Protein AF-A0A2T1CA77-F1 (afdb_monomer)

Organism: NCBI:txid1296344

Foldseek 3Di:
DDDDDPPDPPPPDPDPDDDDPVNVVVVVVVVVVVVVVVVVVVVVVVQVVLQVVLLVQLLVLQVLVCVVVQVLQQQQCPQPPQQLAQQWFQDPQFKIKGKHFPFDDKWFFAAKQAFPDLPPQWTATDPDDDLVRLVRLQVVLCPQVVDDHDPLDPSSWAWKWWAQSNHDIDIFIFRAADSVSNITGTDRPVDTHHHMHGGRTIMGRMWMWMWHQDPQFTWTDIPVPDIDGSHHQWPGKGKWWDAPVDIDRGGGALGQDPVRDGHTPLRTAWMKIKIFGHFDDDPRDGDDRVSRIDMDIHGYPHPVVD

Solvent-accessible surface area (backbone atoms only — not comparable to full-atom values): 16894 Å² total; per-residue (Å²): 137,86,85,82,81,80,78,81,78,80,80,78,75,88,69,91,68,78,84,51,75,64,60,54,54,53,50,51,52,54,49,50,53,53,51,52,53,52,50,52,51,50,53,50,52,50,49,51,52,49,30,53,50,52,50,50,52,52,48,51,45,55,48,55,53,49,53,54,55,42,53,51,41,36,44,26,38,38,87,54,87,62,65,38,44,64,30,41,31,30,50,89,26,38,30,42,37,39,34,37,52,79,57,68,64,76,40,32,28,55,49,65,46,56,45,71,40,56,80,70,29,66,42,44,36,56,84,73,88,61,62,66,50,61,50,38,51,49,52,56,37,23,49,62,67,73,50,91,60,77,82,76,51,80,62,31,46,40,56,26,36,43,32,53,74,79,53,49,67,52,77,44,46,37,49,50,70,39,78,86,75,39,24,41,25,42,58,83,77,76,66,45,38,88,53,68,29,53,52,66,20,38,37,43,40,50,47,38,43,33,39,35,71,54,94,37,23,36,30,40,28,40,67,87,71,50,75,42,80,77,39,70,51,37,67,48,54,41,39,37,40,30,41,90,90,49,75,42,56,57,44,49,16,49,29,71,45,98,88,71,51,72,46,34,50,61,58,48,60,32,42,35,40,38,42,28,45,50,73,63,61,100,84,51,49,80,65,58,74,77,72,32,49,50,75,49,78,31,53,47,40,32,77,76,84,109

Structure (mmCIF, N/CA/C/O backbone):
data_AF-A0A2T1CA77-F1
#
_entry.id   AF-A0A2T1CA77-F1
#
loop_
_atom_site.group_PDB
_atom_site.id
_atom_site.type_symbol
_atom_site.label_atom_id
_atom_site.label_alt_id
_atom_site.label_comp_id
_atom_site.label_asym_id
_atom_site.label_entity_id
_atom_site.label_seq_id
_atom_site.pdbx_PDB_ins_code
_atom_site.Cartn_x
_atom_site.Cartn_y
_atom_site.Cartn_z
_atom_site.occupancy
_atom_site.B_iso_or_equiv
_atom_site.auth_seq_id
_atom_site.auth_comp_id
_atom_site.auth_asym_id
_atom_site.auth_atom_id
_atom_site.pdbx_PDB_model_num
ATOM 1 N N . MET A 1 1 ? 20.150 13.063 56.654 1.00 48.62 1 MET A N 1
ATOM 2 C CA . MET A 1 1 ? 18.680 13.231 56.644 1.00 48.62 1 MET A CA 1
ATOM 3 C C . MET A 1 1 ? 18.086 12.104 57.481 1.00 48.62 1 MET A C 1
ATOM 5 O O . MET A 1 1 ? 18.164 10.956 57.071 1.00 48.62 1 MET A O 1
ATOM 9 N N . GLN A 1 2 ? 17.654 12.397 58.710 1.00 45.19 2 GLN A N 1
ATOM 10 C CA . GLN A 1 2 ? 17.198 11.396 59.685 1.00 45.19 2 GLN A CA 1
ATOM 11 C C . GLN A 1 2 ? 15.706 11.092 59.486 1.00 45.19 2 GLN A C 1
ATOM 13 O O . GLN A 1 2 ? 14.872 11.989 59.594 1.00 45.19 2 GLN A O 1
ATOM 18 N N . SER A 1 3 ? 15.383 9.830 59.201 1.00 52.00 3 SER A N 1
ATOM 19 C CA . SER A 1 3 ? 14.014 9.314 59.107 1.00 52.00 3 SER A CA 1
ATOM 20 C C . SER A 1 3 ? 13.446 9.088 60.513 1.00 52.00 3 SER A C 1
ATOM 22 O O . SER A 1 3 ? 13.914 8.219 61.249 1.00 52.00 3 SER A O 1
ATOM 24 N N . LYS A 1 4 ? 12.457 9.898 60.910 1.00 57.75 4 LYS A N 1
ATOM 25 C CA . LYS A 1 4 ? 11.673 9.703 62.137 1.00 57.75 4 LYS A CA 1
ATOM 26 C C . LYS A 1 4 ? 10.603 8.641 61.874 1.00 57.75 4 LYS A C 1
ATOM 28 O O . LYS A 1 4 ? 9.557 8.938 61.306 1.00 57.75 4 LYS A O 1
ATOM 33 N N . PHE A 1 5 ? 10.858 7.418 62.330 1.00 56.06 5 PHE A N 1
ATOM 34 C CA . PHE A 1 5 ? 9.836 6.385 62.484 1.00 56.06 5 PHE A CA 1
ATOM 35 C C . PHE A 1 5 ? 8.849 6.820 63.578 1.00 56.06 5 PHE A C 1
ATOM 37 O O . PHE A 1 5 ? 9.163 6.796 64.769 1.00 56.06 5 PHE A O 1
ATOM 44 N N . ILE A 1 6 ? 7.656 7.256 63.174 1.00 59.34 6 ILE A N 1
ATOM 45 C CA . ILE A 1 6 ? 6.531 7.479 64.083 1.00 59.34 6 ILE A CA 1
ATOM 46 C C . ILE A 1 6 ? 5.953 6.103 64.417 1.00 59.34 6 ILE A C 1
ATOM 48 O O . ILE A 1 6 ? 5.248 5.486 63.623 1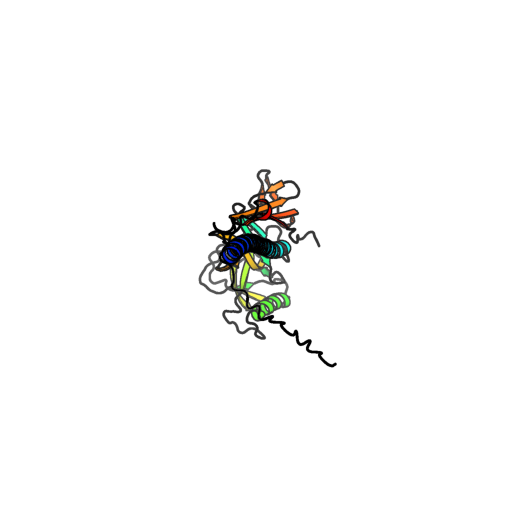.00 59.34 6 ILE A O 1
ATOM 52 N N . LEU A 1 7 ? 6.309 5.611 65.601 1.00 55.66 7 LEU A N 1
ATOM 53 C CA . LEU A 1 7 ? 5.783 4.389 66.196 1.00 55.66 7 LEU A CA 1
ATOM 54 C C . LEU A 1 7 ? 4.340 4.664 66.653 1.00 55.66 7 LEU A C 1
ATOM 56 O O . LEU A 1 7 ? 4.108 5.244 67.715 1.00 55.66 7 LEU A O 1
ATOM 60 N N . TRP A 1 8 ? 3.360 4.309 65.823 1.00 57.09 8 TRP A N 1
ATOM 61 C CA . TRP A 1 8 ? 1.946 4.400 66.186 1.00 57.09 8 TRP A CA 1
ATOM 62 C C . TRP A 1 8 ? 1.639 3.330 67.242 1.00 57.09 8 TRP A C 1
ATOM 64 O O . TRP A 1 8 ? 1.567 2.135 66.961 1.00 57.09 8 TRP A O 1
ATOM 74 N N . LYS A 1 9 ? 1.528 3.767 68.497 1.00 58.94 9 LYS A N 1
ATOM 75 C CA . LYS A 1 9 ? 1.182 2.933 69.647 1.00 58.94 9 LYS A CA 1
ATOM 76 C C . LYS A 1 9 ? -0.298 2.553 69.524 1.00 58.94 9 LYS A C 1
ATOM 78 O O . LYS A 1 9 ? -1.168 3.359 69.842 1.00 58.94 9 LYS A O 1
ATOM 83 N N . LEU A 1 10 ? -0.581 1.346 69.033 1.00 58.50 10 LEU A N 1
ATOM 84 C CA . LEU A 1 10 ? -1.924 0.763 69.044 1.00 58.50 10 LEU A CA 1
ATOM 85 C C . LEU A 1 10 ? -2.382 0.620 70.504 1.00 58.50 10 LEU A C 1
ATOM 87 O O . LEU A 1 10 ? -1.951 -0.277 71.225 1.00 58.50 10 LEU A O 1
ATOM 91 N N . PHE A 1 11 ? -3.225 1.548 70.954 1.00 55.66 11 PHE A N 1
ATOM 92 C CA . PHE A 1 11 ? -3.942 1.447 72.220 1.00 55.66 11 PHE A CA 1
ATOM 93 C C . PHE A 1 11 ? -4.994 0.341 72.094 1.00 55.66 11 PHE A C 1
ATOM 95 O O . PHE A 1 11 ? -6.110 0.576 71.641 1.00 55.66 11 PHE A O 1
ATOM 102 N N . ILE A 1 12 ? -4.637 -0.878 72.492 1.00 57.66 12 ILE A N 1
ATOM 103 C CA . ILE A 1 12 ? -5.609 -1.949 72.717 1.00 57.66 12 ILE A CA 1
ATOM 104 C C . ILE A 1 12 ? -6.106 -1.780 74.155 1.00 57.66 12 ILE A C 1
ATOM 106 O O . ILE A 1 12 ? -5.450 -2.190 75.111 1.00 57.66 12 ILE A O 1
ATOM 110 N N . GLN A 1 13 ? -7.241 -1.101 74.324 1.00 57.88 13 GLN A N 1
ATOM 111 C CA . GLN A 1 13 ? -7.968 -1.120 75.591 1.00 57.88 13 GLN A CA 1
ATOM 112 C C . GLN A 1 13 ? -8.608 -2.504 75.759 1.00 57.88 13 GLN A C 1
ATOM 114 O O . GLN A 1 13 ? -9.531 -2.858 75.029 1.00 57.88 13 GLN A O 1
ATOM 119 N N . ASN A 1 14 ? -8.137 -3.283 76.735 1.00 51.84 14 ASN A N 1
ATOM 120 C CA . ASN A 1 14 ? -8.806 -4.510 77.167 1.00 51.84 14 ASN A CA 1
ATOM 121 C C . ASN A 1 14 ? -10.111 -4.144 77.891 1.00 51.84 14 ASN A C 1
ATOM 123 O O . ASN A 1 14 ? -10.124 -3.911 79.098 1.00 51.84 14 ASN A O 1
ATOM 127 N N . SER A 1 15 ? -11.206 -4.058 77.135 1.00 55.94 15 SER A N 1
ATOM 128 C CA . SER A 1 15 ? -12.564 -3.931 77.665 1.00 55.94 15 SER A CA 1
ATOM 129 C C . SER A 1 15 ? -13.081 -5.317 78.051 1.00 55.94 15 SER A C 1
ATOM 131 O O . SER A 1 15 ? -13.285 -6.173 77.197 1.00 55.94 15 SER A O 1
ATOM 133 N N . SER A 1 16 ? -13.304 -5.547 79.342 1.00 61.41 16 SER A N 1
ATOM 134 C CA . SER A 1 16 ? -13.868 -6.783 79.904 1.00 61.41 16 SER A CA 1
ATOM 135 C C . SER A 1 16 ? -15.400 -6.870 79.793 1.00 61.41 16 SER A C 1
ATOM 137 O O . SER A 1 16 ? -16.034 -7.652 80.499 1.00 61.41 16 SER A O 1
ATOM 139 N N . LYS A 1 17 ? -16.022 -6.078 78.911 1.00 69.38 17 LYS A N 1
ATOM 140 C CA . LYS A 1 17 ? -17.454 -6.178 78.607 1.00 69.38 17 LYS A CA 1
ATOM 141 C C . LYS A 1 17 ? -17.649 -7.156 77.450 1.00 69.38 17 LYS A C 1
ATOM 143 O O . LYS A 1 17 ? -17.188 -6.898 76.343 1.00 69.38 17 LYS A O 1
ATOM 148 N N . GLY A 1 18 ? -18.302 -8.287 77.719 1.00 73.75 18 GLY A N 1
ATOM 149 C CA . GLY A 1 18 ? -18.692 -9.241 76.681 1.00 73.75 18 GLY A CA 1
ATOM 150 C C . GLY A 1 18 ? -19.601 -8.575 75.646 1.00 73.75 18 GLY A C 1
ATOM 151 O O . GLY A 1 18 ? -20.504 -7.826 76.017 1.00 73.75 18 GLY A O 1
ATOM 152 N N . LEU A 1 19 ? -19.339 -8.839 74.363 1.00 80.25 19 LEU A N 1
ATOM 153 C CA . LEU A 1 19 ? -20.175 -8.390 73.250 1.00 80.25 19 LEU A CA 1
ATOM 154 C C . LEU A 1 19 ? -21.607 -8.874 73.453 1.00 80.25 19 LEU A C 1
ATOM 156 O O . LEU A 1 19 ? -21.857 -10.066 73.648 1.00 80.25 19 LEU A O 1
ATOM 160 N N . THR A 1 20 ? -22.551 -7.945 73.387 1.00 91.75 20 THR A N 1
ATOM 161 C CA . THR A 1 20 ? -23.965 -8.302 73.426 1.00 91.75 20 THR A CA 1
ATOM 162 C C . THR A 1 20 ? -24.385 -8.887 72.073 1.00 91.75 20 THR A C 1
ATOM 164 O O . THR A 1 20 ? -23.888 -8.479 71.022 1.00 91.75 20 THR A O 1
ATOM 167 N N . LEU A 1 21 ? -25.326 -9.839 72.067 1.00 91.38 21 LEU A N 1
ATOM 168 C CA . LEU A 1 21 ? -25.853 -10.439 70.829 1.00 91.38 21 LEU A CA 1
ATOM 169 C C . LEU A 1 21 ? -26.338 -9.367 69.834 1.00 91.38 21 LEU A C 1
ATOM 171 O O . LEU A 1 21 ? -26.174 -9.508 68.623 1.00 91.38 21 LEU A O 1
ATOM 175 N N . ILE A 1 22 ? -26.905 -8.277 70.354 1.00 94.19 22 ILE A N 1
ATOM 176 C CA . ILE A 1 22 ? -27.431 -7.186 69.539 1.00 94.19 22 ILE A CA 1
ATOM 177 C C . ILE A 1 22 ? -26.327 -6.369 68.855 1.00 94.19 22 ILE A C 1
ATOM 179 O O . ILE A 1 22 ? -26.480 -6.028 67.684 1.00 94.19 22 ILE A O 1
ATOM 183 N N . GLU A 1 23 ? -25.185 -6.130 69.511 1.00 91.00 23 GLU A N 1
ATOM 184 C CA . GLU A 1 23 ? -24.026 -5.476 68.880 1.00 91.00 23 GLU A CA 1
ATOM 185 C C . GLU A 1 23 ? -23.476 -6.297 67.711 1.00 91.00 23 GLU A C 1
ATOM 187 O O . GLU A 1 23 ? -23.076 -5.726 66.694 1.00 91.00 23 GLU A O 1
ATOM 192 N N . LEU A 1 24 ? -23.498 -7.629 67.818 1.00 94.31 24 LEU A N 1
ATOM 193 C CA . LEU A 1 24 ? -23.037 -8.514 66.749 1.00 94.31 24 LEU A CA 1
ATOM 194 C C . LEU A 1 24 ? -23.961 -8.449 65.525 1.00 94.31 24 LEU A C 1
ATOM 196 O O . LEU A 1 24 ? -23.479 -8.334 64.398 1.00 94.31 24 LEU A O 1
ATOM 200 N N . ILE A 1 25 ? -25.280 -8.446 65.738 1.00 96.50 25 ILE A N 1
ATOM 201 C CA . ILE A 1 25 ? -26.266 -8.319 64.654 1.00 96.50 25 ILE A CA 1
ATOM 202 C C . ILE A 1 25 ? -26.138 -6.956 63.962 1.00 96.50 25 ILE A C 1
ATOM 204 O O . ILE A 1 25 ? -26.080 -6.895 62.734 1.00 96.50 25 ILE A O 1
ATOM 208 N N . VAL A 1 26 ? -26.040 -5.866 64.728 1.00 96.56 26 VAL A N 1
ATOM 209 C CA . VAL A 1 26 ? -25.898 -4.511 64.168 1.00 96.56 26 VAL A CA 1
ATOM 210 C C . VAL A 1 26 ? -24.595 -4.381 63.375 1.00 96.56 26 VAL A C 1
ATOM 212 O O . VAL A 1 26 ? -24.607 -3.865 62.257 1.00 96.56 26 VAL A O 1
ATOM 215 N N . SER A 1 27 ? -23.486 -4.909 63.899 1.00 96.12 27 SER A N 1
ATOM 216 C CA . SER A 1 27 ? -22.189 -4.889 63.209 1.00 96.12 27 SER A CA 1
ATOM 217 C C . SER A 1 27 ? -22.225 -5.669 61.894 1.00 96.12 27 SER A C 1
ATOM 219 O O . SER A 1 27 ? -21.671 -5.214 60.895 1.00 96.12 27 SER A O 1
ATOM 221 N N . LEU A 1 28 ? -22.912 -6.814 61.865 1.00 96.69 28 LEU A N 1
ATOM 222 C CA . LEU A 1 28 ? -23.052 -7.631 60.661 1.00 96.69 28 LEU A CA 1
ATOM 223 C C . LEU A 1 28 ? -23.907 -6.936 59.593 1.00 96.69 28 LEU A C 1
ATOM 225 O O . LEU A 1 28 ? -23.555 -6.970 58.416 1.00 96.69 28 LEU A O 1
ATOM 229 N N . ILE A 1 29 ? -24.979 -6.246 59.995 1.00 97.81 29 ILE A N 1
ATOM 230 C CA . ILE A 1 29 ? -25.815 -5.455 59.080 1.00 97.81 29 ILE A CA 1
ATOM 231 C C . ILE A 1 29 ? -25.004 -4.306 58.469 1.00 97.81 29 ILE A C 1
ATOM 233 O O . ILE A 1 29 ? -24.985 -4.149 57.248 1.00 97.81 29 ILE A O 1
ATOM 237 N N . ILE A 1 30 ? -24.295 -3.527 59.294 1.00 97.62 30 ILE A N 1
ATOM 238 C CA . ILE A 1 30 ? -23.469 -2.407 58.814 1.00 97.62 30 ILE A CA 1
ATOM 239 C C . ILE A 1 30 ? -22.343 -2.922 57.911 1.00 97.62 30 ILE A C 1
ATOM 241 O O . ILE A 1 30 ? -22.122 -2.376 56.830 1.00 97.62 30 ILE A O 1
ATOM 245 N N . GLY A 1 31 ? -21.669 -4.002 58.316 1.00 97.75 31 GLY A N 1
ATOM 246 C CA . GLY A 1 31 ? -20.639 -4.655 57.514 1.00 97.75 31 GLY A CA 1
ATOM 247 C C . GLY A 1 31 ? -21.171 -5.121 56.158 1.00 97.75 31 GLY A C 1
ATOM 248 O O . GLY A 1 31 ? -20.530 -4.885 55.137 1.00 97.75 31 GLY A O 1
ATOM 249 N N . GLY A 1 32 ? -22.376 -5.699 56.128 1.00 98.19 32 GLY A N 1
ATOM 250 C CA . GLY A 1 32 ? -23.051 -6.099 54.895 1.00 98.19 32 GLY A CA 1
ATOM 251 C C . GLY A 1 32 ? -23.349 -4.922 53.963 1.00 98.19 32 GLY A C 1
ATOM 252 O O . GLY A 1 32 ? -23.076 -5.004 52.766 1.00 98.19 32 GLY A O 1
ATOM 253 N N . ILE A 1 33 ? -23.838 -3.801 54.502 1.00 98.12 33 ILE A N 1
ATOM 254 C CA . ILE A 1 33 ? -24.107 -2.582 53.719 1.00 98.12 33 ILE A CA 1
ATOM 255 C C . ILE A 1 33 ? -22.809 -2.025 53.127 1.00 98.12 33 ILE A C 1
ATOM 257 O O . ILE A 1 33 ? -22.746 -1.745 51.929 1.00 98.12 33 ILE A O 1
ATOM 261 N N . LEU A 1 34 ? -21.760 -1.898 53.943 1.00 98.12 34 LEU A N 1
ATOM 262 C CA . LEU A 1 34 ? -20.462 -1.398 53.489 1.00 98.12 34 LEU A CA 1
ATOM 263 C C . LEU A 1 34 ? -19.870 -2.293 52.397 1.00 98.12 34 LEU A C 1
ATOM 265 O O . LEU A 1 34 ? -19.394 -1.784 51.384 1.00 98.12 34 LEU A O 1
ATOM 269 N N . LEU A 1 35 ? -19.951 -3.614 52.564 1.00 98.00 35 LEU A N 1
ATOM 270 C CA . LEU A 1 35 ? -19.463 -4.576 51.580 1.00 98.00 35 LEU A CA 1
ATOM 271 C C . LEU A 1 35 ? -20.266 -4.526 50.270 1.00 98.00 35 LEU A C 1
ATOM 273 O O . LEU A 1 35 ? -19.692 -4.621 49.187 1.00 98.00 35 LEU A O 1
ATOM 277 N N . SER A 1 36 ? -21.581 -4.312 50.343 1.00 97.81 36 SER A N 1
ATOM 278 C CA . SER A 1 36 ? -22.413 -4.123 49.151 1.00 97.81 36 SER A CA 1
ATOM 279 C C . SER A 1 36 ? -22.038 -2.852 48.383 1.00 97.81 36 SER A C 1
ATOM 281 O O . SER A 1 36 ? -22.004 -2.862 47.150 1.00 97.81 36 SER A O 1
ATOM 283 N N . LEU A 1 37 ? -21.759 -1.752 49.088 1.00 97.88 37 LEU A N 1
ATOM 284 C CA . LEU A 1 37 ? -21.365 -0.486 48.467 1.00 97.88 37 LEU A CA 1
ATOM 285 C C . LEU A 1 37 ? -19.985 -0.585 47.809 1.00 97.88 37 LEU A C 1
ATOM 287 O O . LEU A 1 37 ? -19.819 -0.151 46.668 1.00 97.88 37 LEU A O 1
ATOM 291 N N . THR A 1 38 ? -19.010 -1.193 48.490 1.00 97.56 38 THR A N 1
ATOM 292 C CA . THR A 1 38 ? -17.663 -1.379 47.933 1.00 97.56 38 THR A CA 1
ATOM 293 C C . THR A 1 38 ? -17.676 -2.311 46.727 1.00 97.56 38 THR A C 1
ATOM 295 O O . THR A 1 38 ? -17.019 -2.014 45.730 1.00 97.56 38 THR A O 1
ATOM 298 N N . LEU A 1 39 ? -18.471 -3.387 46.762 1.00 97.62 39 LEU A N 1
ATOM 299 C CA . LEU A 1 39 ? -18.629 -4.294 45.626 1.00 97.62 39 LEU A CA 1
ATOM 300 C C . LEU A 1 39 ? -19.264 -3.590 44.420 1.00 97.62 39 LEU A C 1
ATOM 302 O O . LEU A 1 39 ? -18.761 -3.722 43.305 1.00 97.62 39 LEU A O 1
ATOM 306 N N . SER A 1 40 ? -20.325 -2.807 44.635 1.00 96.25 40 SER A N 1
ATOM 307 C CA . SER A 1 40 ? -20.972 -2.026 43.571 1.00 96.25 40 SER A CA 1
ATOM 308 C C . SER A 1 40 ? -19.997 -1.040 42.917 1.00 96.25 40 SER A C 1
ATOM 310 O O . SER A 1 40 ? -19.884 -0.981 41.690 1.00 96.25 40 SER A O 1
ATOM 312 N N . LEU A 1 41 ? -19.212 -0.329 43.733 1.00 96.44 41 LEU A N 1
ATOM 313 C CA . LEU A 1 41 ? -18.187 0.598 43.257 1.00 96.44 41 LEU A CA 1
ATOM 314 C C . LEU A 1 41 ? -17.081 -0.121 42.472 1.00 96.44 41 LEU A C 1
ATOM 316 O O . LEU A 1 41 ? -16.684 0.349 41.407 1.00 96.44 41 LEU A O 1
ATOM 320 N N . LEU A 1 42 ? -16.618 -1.282 42.942 1.00 96.88 42 LEU A N 1
ATOM 321 C CA . LEU A 1 42 ? -15.604 -2.076 42.247 1.00 96.88 42 LEU A CA 1
ATOM 322 C C . LEU A 1 42 ? -16.103 -2.578 40.885 1.00 96.88 42 LEU A C 1
ATOM 324 O O . LEU A 1 42 ? -15.376 -2.492 39.895 1.00 96.88 42 LEU A O 1
ATOM 328 N N . VAL A 1 43 ? -17.344 -3.070 40.816 1.00 94.75 43 VAL A N 1
ATOM 329 C CA . VAL A 1 43 ? -17.970 -3.510 39.558 1.00 94.75 43 VAL A CA 1
ATOM 330 C C . VAL A 1 43 ? -18.117 -2.335 38.589 1.00 94.75 43 VAL A C 1
ATOM 332 O O . VAL A 1 43 ? -17.801 -2.482 37.407 1.00 94.75 43 VAL A O 1
ATOM 335 N N . SER A 1 44 ? -18.529 -1.164 39.084 1.00 92.44 44 SER A N 1
ATOM 336 C CA . SER A 1 44 ? -18.633 0.061 38.283 1.00 92.44 44 SER A CA 1
ATOM 337 C C . SER A 1 44 ? -17.275 0.491 37.717 1.00 92.44 44 SER A C 1
ATOM 339 O O . SER A 1 44 ? -17.135 0.674 36.508 1.00 92.44 44 SER A O 1
ATOM 341 N N . ASN A 1 45 ? -16.241 0.544 38.562 1.00 93.44 45 ASN A N 1
ATOM 342 C CA . ASN A 1 45 ? -14.884 0.902 38.145 1.00 93.44 45 ASN A CA 1
ATOM 343 C C . ASN A 1 45 ? -14.315 -0.093 37.131 1.00 93.44 45 ASN A C 1
ATOM 345 O O . ASN A 1 45 ? -13.721 0.313 36.135 1.00 93.44 45 ASN A O 1
ATOM 349 N N . ARG A 1 46 ? -14.533 -1.398 37.340 1.00 91.75 46 ARG A N 1
ATOM 350 C CA . ARG A 1 46 ? -14.114 -2.428 36.384 1.00 91.75 46 ARG A CA 1
ATOM 351 C C . ARG A 1 46 ? -14.808 -2.251 35.036 1.00 91.75 46 ARG A C 1
ATOM 353 O O . ARG A 1 46 ? -14.156 -2.391 34.006 1.00 91.75 46 ARG A O 1
ATOM 360 N N . LYS A 1 47 ? -16.110 -1.953 35.031 1.00 89.12 47 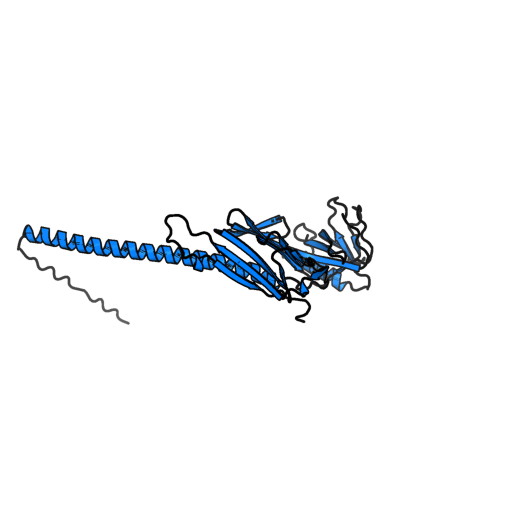LYS A N 1
ATOM 361 C CA . LYS A 1 47 ? -16.874 -1.731 33.799 1.00 89.12 47 LYS A CA 1
ATOM 362 C C . LYS A 1 47 ? -16.334 -0.531 33.018 1.00 89.12 47 LYS A C 1
ATOM 364 O O . LYS A 1 47 ? -16.088 -0.674 31.825 1.00 89.12 47 LYS A O 1
ATOM 369 N N . LEU A 1 48 ? -16.113 0.599 33.693 1.00 89.94 48 LEU A N 1
ATOM 370 C CA . LEU A 1 48 ? -15.531 1.801 33.083 1.00 89.94 48 LEU A CA 1
ATOM 371 C C . LEU A 1 48 ? -14.134 1.524 32.518 1.00 89.94 48 LEU A C 1
ATOM 373 O O . LEU A 1 48 ? -13.860 1.845 31.370 1.00 89.94 48 LEU A O 1
ATOM 377 N N . TYR A 1 49 ? -13.284 0.837 33.283 1.00 91.69 49 TYR A N 1
ATOM 378 C CA . TYR A 1 49 ? -11.938 0.485 32.839 1.00 91.69 49 TYR A CA 1
ATOM 379 C C . TYR A 1 49 ? -11.936 -0.389 31.576 1.00 91.69 49 TYR A C 1
ATOM 381 O O . TYR A 1 49 ? -11.195 -0.120 30.633 1.00 91.69 49 TYR A O 1
ATOM 389 N N . VAL A 1 50 ? -12.786 -1.421 31.524 1.00 88.94 50 VAL A N 1
ATOM 390 C CA . VAL A 1 50 ? -12.905 -2.289 30.339 1.00 88.94 50 VAL A CA 1
ATOM 391 C C . VAL A 1 50 ? -13.431 -1.512 29.128 1.00 88.94 50 VAL A C 1
ATOM 393 O O . VAL A 1 50 ? -12.993 -1.762 28.006 1.00 88.94 50 VAL A O 1
ATOM 396 N N . GLU A 1 51 ? -14.341 -0.561 29.337 1.00 88.81 51 GLU A N 1
ATOM 397 C CA . GLU A 1 51 ? -14.840 0.315 28.276 1.00 88.81 51 GLU A CA 1
ATOM 398 C C . GLU A 1 51 ? -13.759 1.231 27.710 1.00 88.81 51 GLU A C 1
ATOM 400 O O . GLU A 1 51 ? -13.620 1.344 26.491 1.00 88.81 51 GLU A O 1
ATOM 405 N N . ASP A 1 52 ? -12.961 1.840 28.580 1.00 90.50 52 ASP A N 1
ATOM 406 C CA . ASP A 1 52 ? -11.877 2.726 28.170 1.00 90.50 52 ASP A CA 1
ATOM 407 C C . ASP A 1 52 ? -10.765 1.969 27.443 1.00 90.50 52 ASP A C 1
ATOM 409 O O . ASP A 1 52 ? -10.238 2.469 26.444 1.00 90.50 52 ASP A O 1
ATOM 413 N N . LEU A 1 53 ? -10.450 0.742 27.871 1.00 91.25 53 LEU A N 1
ATOM 414 C CA . LEU A 1 53 ? -9.520 -0.127 27.150 1.00 91.25 53 LEU A CA 1
ATOM 415 C C . LEU A 1 53 ? -10.024 -0.439 25.739 1.00 91.25 53 LEU A C 1
ATOM 417 O O . LEU A 1 53 ? -9.304 -0.203 24.771 1.00 91.25 53 LEU A O 1
ATOM 421 N N . ALA A 1 54 ? -11.274 -0.891 25.615 1.00 89.62 54 ALA A N 1
ATOM 422 C CA . ALA A 1 54 ? -11.889 -1.209 24.329 1.00 89.62 54 ALA A CA 1
ATOM 423 C C . ALA A 1 54 ? -11.909 0.001 23.378 1.00 89.62 54 ALA A C 1
ATOM 425 O O . ALA A 1 54 ? -11.569 -0.107 22.199 1.00 89.62 54 ALA A O 1
ATOM 426 N N . ARG A 1 55 ? -12.261 1.184 23.892 1.00 91.00 55 ARG A N 1
ATOM 427 C CA . ARG A 1 55 ? -12.236 2.437 23.123 1.00 91.00 55 ARG A CA 1
ATOM 428 C C . ARG A 1 55 ? -10.821 2.822 22.704 1.00 91.00 55 ARG A C 1
ATOM 430 O O . ARG A 1 55 ? -10.632 3.309 21.591 1.00 91.00 55 ARG A O 1
ATOM 437 N N . THR A 1 56 ? -9.842 2.652 23.586 1.00 92.81 56 THR A N 1
ATOM 438 C CA . THR A 1 56 ? -8.445 2.999 23.305 1.00 92.81 56 THR A CA 1
ATOM 439 C C . THR A 1 56 ? -7.874 2.097 22.221 1.00 92.81 56 THR A C 1
ATOM 441 O O . THR A 1 56 ? -7.302 2.608 21.261 1.00 92.81 56 THR A O 1
ATOM 444 N N . GLU A 1 57 ? -8.099 0.787 22.323 1.00 91.62 57 GLU A N 1
ATOM 445 C CA . GLU A 1 57 ? -7.661 -0.195 21.331 1.00 91.62 57 GLU A CA 1
ATOM 446 C C . GLU A 1 57 ? -8.257 0.102 19.950 1.00 91.62 57 GLU A C 1
ATOM 448 O O . GLU A 1 57 ? -7.516 0.246 18.978 1.00 91.62 57 GLU A O 1
ATOM 453 N N . VAL A 1 58 ? -9.581 0.291 19.863 1.00 93.25 58 VAL A N 1
ATOM 454 C CA . VAL A 1 58 ? -10.250 0.630 18.596 1.00 93.25 58 VAL A CA 1
ATOM 455 C C . VAL A 1 58 ? -9.674 1.914 17.997 1.00 93.25 58 VAL A C 1
ATOM 457 O O . VAL A 1 58 ? -9.334 1.942 16.818 1.00 93.25 58 VAL A O 1
ATOM 460 N N . ASN A 1 59 ? -9.501 2.971 18.795 1.00 94.38 59 ASN A N 1
ATOM 461 C CA . ASN A 1 59 ? -8.957 4.234 18.293 1.00 94.38 59 ASN A CA 1
ATOM 462 C C . ASN A 1 59 ? -7.498 4.118 17.832 1.00 94.38 59 ASN A C 1
ATOM 464 O O . ASN A 1 59 ? -7.135 4.732 16.830 1.00 94.38 59 ASN A O 1
ATOM 468 N N . GLN A 1 60 ? -6.657 3.364 18.544 1.00 94.38 60 GLN A N 1
ATOM 469 C CA . GLN A 1 60 ? -5.262 3.141 18.151 1.00 94.38 60 GLN A CA 1
ATOM 470 C C . GLN A 1 60 ? -5.180 2.354 16.843 1.00 94.38 60 GLN A C 1
ATOM 472 O O . GLN A 1 60 ? -4.470 2.767 15.931 1.00 94.38 60 GLN A O 1
ATOM 477 N N . ASN A 1 61 ? -5.974 1.293 16.717 1.00 94.06 61 ASN A N 1
ATOM 478 C CA . ASN A 1 61 ? -6.070 0.468 15.517 1.00 94.06 61 ASN A CA 1
ATOM 479 C C . ASN A 1 61 ? -6.541 1.276 14.297 1.00 94.06 61 ASN A C 1
ATOM 481 O O . ASN A 1 61 ? -5.918 1.259 13.232 1.00 94.06 61 ASN A O 1
ATOM 485 N N . LEU A 1 62 ? -7.620 2.042 14.457 1.00 96.12 62 LEU A N 1
ATOM 486 C CA . LEU A 1 62 ? -8.162 2.892 13.400 1.00 96.12 62 LEU A CA 1
ATOM 487 C C . LEU A 1 62 ? -7.156 3.964 12.945 1.00 96.12 62 LEU A C 1
ATOM 489 O O . LEU A 1 62 ? -6.978 4.168 11.744 1.00 96.12 62 LEU A O 1
ATOM 493 N N . ARG A 1 63 ? -6.455 4.610 13.887 1.00 96.81 63 ARG A N 1
ATOM 494 C CA . ARG A 1 63 ? -5.423 5.612 13.571 1.00 96.81 63 ARG A CA 1
ATOM 495 C C . ARG A 1 63 ? -4.202 4.999 12.902 1.00 96.81 63 ARG A C 1
ATOM 497 O O . ARG A 1 63 ? -3.814 5.484 11.850 1.00 96.81 63 ARG A O 1
ATOM 504 N N . ALA A 1 64 ? -3.662 3.908 13.443 1.00 96.00 64 ALA A N 1
ATOM 505 C CA . ALA A 1 64 ? -2.511 3.224 12.859 1.00 96.00 64 ALA A CA 1
ATOM 506 C C . ALA A 1 64 ? -2.780 2.807 11.405 1.00 96.00 64 ALA A C 1
ATOM 508 O O . ALA A 1 64 ? -1.933 2.997 10.537 1.00 96.00 64 ALA A O 1
ATOM 509 N N . THR A 1 65 ? -3.990 2.311 11.120 1.00 96.44 65 THR A N 1
ATOM 510 C CA . THR A 1 65 ? -4.386 1.948 9.752 1.00 96.44 65 THR A CA 1
ATOM 511 C C . THR A 1 65 ? -4.414 3.166 8.825 1.00 96.44 65 THR A C 1
ATOM 513 O O . THR A 1 65 ? -3.874 3.106 7.720 1.00 96.44 65 THR A O 1
ATOM 516 N N . LEU A 1 66 ? -5.011 4.281 9.264 1.00 97.62 66 LEU A N 1
ATOM 517 C CA . LEU A 1 66 ? -5.032 5.518 8.480 1.00 97.62 66 LEU A CA 1
ATOM 518 C C . LEU A 1 66 ? -3.644 6.135 8.295 1.00 97.62 66 LEU A C 1
ATOM 520 O O . LEU A 1 66 ? -3.387 6.692 7.233 1.00 97.62 66 LEU A O 1
ATOM 524 N N . ASP A 1 67 ? -2.765 6.051 9.291 1.00 97.69 67 ASP A N 1
ATOM 525 C CA . ASP A 1 67 ? -1.412 6.604 9.213 1.00 97.69 67 ASP A CA 1
ATOM 526 C C . ASP A 1 67 ? -0.556 5.832 8.200 1.00 97.69 67 ASP A C 1
ATOM 528 O O . ASP A 1 67 ? 0.156 6.448 7.403 1.00 97.69 67 ASP A O 1
ATOM 532 N N . ILE A 1 68 ? -0.679 4.499 8.170 1.00 97.06 68 ILE A N 1
ATOM 533 C CA . ILE A 1 68 ? -0.008 3.636 7.187 1.00 97.06 68 ILE A CA 1
ATOM 534 C C . ILE A 1 68 ? -0.515 3.951 5.771 1.00 97.06 68 ILE A C 1
ATOM 536 O O . ILE A 1 68 ? 0.262 4.392 4.926 1.00 97.06 68 ILE A O 1
ATOM 540 N N . ILE A 1 69 ? -1.829 3.842 5.535 1.00 97.88 69 ILE A N 1
ATOM 541 C CA . ILE A 1 69 ? -2.431 4.112 4.213 1.00 97.88 69 ILE A CA 1
ATOM 542 C C . ILE A 1 69 ? -2.165 5.556 3.774 1.00 97.88 69 ILE A C 1
ATOM 544 O O . ILE A 1 69 ? -1.866 5.831 2.614 1.00 97.88 69 ILE A O 1
ATOM 548 N N . GLY A 1 70 ? -2.273 6.498 4.707 1.00 97.44 70 GLY A N 1
ATOM 549 C CA . GLY A 1 70 ? -2.076 7.916 4.454 1.00 97.44 70 GLY A CA 1
ATOM 550 C C . GLY A 1 70 ? -0.646 8.267 4.065 1.00 97.44 70 GLY A C 1
ATOM 551 O O . GLY A 1 70 ? -0.447 9.179 3.263 1.00 97.44 70 GLY A O 1
ATOM 552 N N . THR A 1 71 ? 0.344 7.562 4.613 1.00 96.81 71 THR A N 1
ATOM 553 C CA . THR A 1 71 ? 1.758 7.747 4.263 1.00 96.81 71 THR A CA 1
ATOM 554 C C . THR A 1 71 ? 2.032 7.301 2.829 1.00 96.81 71 THR A C 1
ATOM 556 O O . THR A 1 71 ? 2.677 8.038 2.081 1.00 96.81 71 THR A O 1
ATOM 559 N N . ASP A 1 72 ? 1.466 6.169 2.414 1.00 97.12 72 ASP A N 1
ATOM 560 C CA . ASP A 1 72 ? 1.594 5.679 1.039 1.00 97.12 72 ASP A CA 1
ATOM 561 C C . ASP A 1 72 ? 0.829 6.550 0.051 1.00 97.12 72 ASP A C 1
ATOM 563 O O . ASP A 1 72 ? 1.359 6.913 -0.993 1.00 97.12 72 ASP A O 1
ATOM 567 N N . LEU A 1 73 ? -0.396 6.964 0.393 1.00 96.12 73 LEU A N 1
ATOM 568 C CA . LEU A 1 73 ? -1.186 7.856 -0.455 1.00 96.12 73 LEU A CA 1
ATOM 569 C C . LEU A 1 73 ? -0.491 9.197 -0.683 1.00 96.12 73 LEU A C 1
ATOM 571 O O . LEU A 1 73 ? -0.577 9.733 -1.780 1.00 96.12 73 LEU A O 1
ATOM 575 N N . LYS A 1 74 ? 0.209 9.739 0.321 1.00 94.88 74 LYS A N 1
ATOM 576 C CA . LYS A 1 74 ? 0.994 10.976 0.169 1.00 94.88 74 LYS A CA 1
ATOM 577 C C . LYS A 1 74 ? 2.211 10.790 -0.735 1.00 94.88 74 LYS A C 1
ATOM 579 O O . LYS A 1 74 ? 2.590 11.737 -1.415 1.00 94.88 74 LYS A O 1
ATOM 584 N N . GLN A 1 75 ? 2.811 9.602 -0.742 1.00 93.88 75 GLN A N 1
ATOM 585 C CA . GLN A 1 75 ? 3.939 9.257 -1.614 1.00 93.88 75 GLN A CA 1
ATOM 586 C C . GLN A 1 75 ? 3.493 8.739 -2.989 1.00 93.88 75 GLN A C 1
ATOM 588 O O . GLN A 1 75 ? 4.308 8.629 -3.902 1.00 93.88 75 GLN A O 1
ATOM 593 N N . ALA A 1 76 ? 2.204 8.453 -3.172 1.00 92.94 76 ALA A N 1
ATOM 594 C CA . ALA A 1 76 ? 1.665 7.967 -4.430 1.00 92.94 76 ALA A CA 1
ATOM 595 C C . ALA A 1 76 ? 1.977 8.947 -5.568 1.00 92.94 76 ALA A C 1
ATOM 597 O O . ALA A 1 76 ? 1.639 10.132 -5.503 1.00 92.94 76 ALA A O 1
ATOM 598 N N . GLY A 1 77 ? 2.623 8.433 -6.616 1.00 89.38 77 GLY A N 1
ATOM 599 C CA . GLY A 1 77 ? 3.001 9.213 -7.794 1.00 89.38 77 GLY A CA 1
ATOM 600 C C . GLY A 1 77 ? 4.331 9.948 -7.657 1.00 89.38 77 GLY A C 1
ATOM 601 O O . GLY A 1 77 ? 4.820 10.534 -8.627 1.00 89.38 77 GLY A O 1
ATOM 602 N N . GLU A 1 78 ? 4.969 9.883 -6.486 1.00 90.19 78 GLU A N 1
ATOM 603 C CA . GLU A 1 78 ? 6.327 10.371 -6.330 1.00 90.19 78 GLU A CA 1
ATOM 604 C C . GLU A 1 78 ? 7.252 9.641 -7.309 1.00 90.19 78 GLU A C 1
ATOM 606 O O . GLU A 1 78 ? 7.244 8.416 -7.417 1.00 90.19 78 GLU A O 1
ATOM 611 N N . ARG A 1 79 ? 8.051 10.422 -8.049 1.00 89.75 79 ARG A N 1
ATOM 612 C CA . ARG A 1 79 ? 9.023 9.914 -9.031 1.00 89.75 79 ARG A CA 1
ATOM 613 C C . ARG A 1 79 ? 8.384 9.125 -10.180 1.00 89.75 79 ARG A C 1
ATOM 615 O O . ARG A 1 79 ? 9.066 8.320 -10.807 1.00 89.75 79 ARG A O 1
ATOM 622 N N . ILE A 1 80 ? 7.114 9.380 -10.496 1.00 90.50 80 ILE A N 1
ATOM 623 C CA . ILE A 1 80 ? 6.451 8.859 -11.694 1.00 90.50 80 ILE A CA 1
ATOM 624 C C . ILE A 1 80 ? 6.210 10.029 -12.649 1.00 90.50 80 ILE A C 1
ATOM 626 O O . ILE A 1 80 ? 5.451 10.948 -12.358 1.00 90.50 80 ILE A O 1
ATOM 630 N N . SER A 1 81 ? 6.906 10.020 -13.787 1.00 85.00 81 SER A N 1
ATOM 631 C CA . SER A 1 81 ? 6.799 11.071 -14.807 1.00 85.00 81 SER A CA 1
ATOM 632 C C . SER A 1 81 ? 5.685 10.822 -15.823 1.00 85.00 81 SER A C 1
ATOM 634 O O . SER A 1 81 ? 5.242 11.755 -16.482 1.00 85.00 81 SER A O 1
ATOM 636 N N . GLU A 1 82 ? 5.262 9.568 -15.988 1.00 88.88 82 GLU A N 1
ATOM 637 C CA . GLU A 1 82 ? 4.316 9.177 -17.030 1.00 88.88 82 GLU A CA 1
ATOM 638 C C . GLU A 1 82 ? 2.877 9.441 -16.578 1.00 88.88 82 GLU A C 1
ATOM 640 O O . GLU A 1 82 ? 2.402 8.947 -15.552 1.00 88.88 82 GLU A O 1
ATOM 645 N N . GLU A 1 83 ? 2.154 10.229 -17.367 1.00 87.81 83 GLU A N 1
ATOM 646 C CA . GLU A 1 83 ? 0.814 10.674 -16.994 1.00 87.81 83 GLU A CA 1
ATOM 647 C C . GLU A 1 83 ? -0.244 9.561 -17.074 1.00 87.81 83 GLU A C 1
ATOM 649 O O . GLU A 1 83 ? -1.239 9.599 -16.349 1.00 87.81 83 GLU A O 1
ATOM 654 N N . ASN A 1 84 ? -0.029 8.577 -17.951 1.00 90.75 84 ASN A N 1
ATOM 655 C CA . ASN A 1 84 ? -0.921 7.430 -18.137 1.00 90.75 84 ASN A CA 1
ATOM 656 C C . ASN A 1 84 ? -0.599 6.259 -17.196 1.00 90.75 84 ASN A C 1
ATOM 658 O O . ASN A 1 84 ? -1.229 5.210 -17.293 1.00 90.75 84 ASN A O 1
ATOM 662 N N . PHE A 1 85 ? 0.376 6.412 -16.301 1.00 92.31 85 PHE A N 1
ATOM 663 C CA . PHE A 1 85 ? 0.760 5.340 -15.395 1.00 92.31 85 PHE A CA 1
ATOM 664 C C . PHE A 1 85 ? -0.332 5.092 -14.333 1.00 92.31 85 PHE A C 1
ATOM 666 O O . PHE A 1 85 ? -0.783 6.059 -13.711 1.00 92.31 85 PHE A O 1
ATOM 673 N N . PRO A 1 86 ? -0.740 3.832 -14.074 1.00 92.75 86 PRO A N 1
ATOM 674 C CA . PRO A 1 86 ? -1.787 3.510 -13.110 1.00 92.75 86 PRO A CA 1
ATOM 675 C C . PRO A 1 86 ? -1.298 3.611 -11.655 1.00 92.75 86 PRO A C 1
ATOM 677 O O . PRO A 1 86 ? -1.072 2.599 -10.998 1.00 92.75 86 PRO A O 1
ATOM 680 N N . VAL A 1 87 ? -1.097 4.822 -11.129 1.00 94.75 87 VAL A N 1
ATOM 681 C CA . VAL A 1 87 ? -0.520 5.026 -9.779 1.00 94.75 87 VAL A CA 1
ATOM 682 C C . VAL A 1 87 ? -1.460 4.558 -8.666 1.00 94.75 87 VAL A C 1
ATOM 684 O O . VAL A 1 87 ? -1.014 3.941 -7.700 1.00 94.75 87 VAL A O 1
ATOM 687 N N . ILE A 1 88 ? -2.749 4.879 -8.792 1.00 95.44 88 ILE A N 1
ATOM 688 C CA . ILE A 1 88 ? -3.790 4.556 -7.812 1.00 95.44 88 ILE A CA 1
ATOM 689 C C . ILE A 1 88 ? -4.891 3.778 -8.522 1.00 95.44 88 ILE A C 1
ATOM 691 O O . ILE A 1 88 ? -5.352 4.161 -9.600 1.00 95.44 88 ILE A O 1
ATOM 695 N N . GLU A 1 89 ? -5.334 2.703 -7.890 1.00 95.62 89 GLU A N 1
ATOM 696 C CA . GLU A 1 89 ? -6.417 1.859 -8.364 1.00 95.62 89 GLU A CA 1
ATOM 697 C C . GLU A 1 89 ? -7.342 1.523 -7.197 1.00 95.62 89 GLU A C 1
ATOM 699 O O . GLU A 1 89 ? -6.894 1.069 -6.148 1.00 95.62 89 GLU A O 1
ATOM 704 N N . VAL A 1 90 ? -8.634 1.795 -7.375 1.00 95.81 90 VAL A N 1
ATOM 705 C CA . VAL A 1 90 ? -9.675 1.529 -6.382 1.00 95.81 90 VAL A CA 1
ATOM 706 C C . VAL A 1 90 ? -10.676 0.549 -6.971 1.00 95.81 90 VAL A C 1
ATOM 708 O O . VAL A 1 90 ? -11.478 0.913 -7.835 1.00 95.81 90 VAL A O 1
ATOM 711 N N . ASN A 1 91 ? -10.649 -0.681 -6.473 1.00 94.50 91 ASN A N 1
ATOM 712 C CA . ASN A 1 91 ? -11.527 -1.766 -6.884 1.00 94.50 91 ASN A CA 1
ATOM 713 C C . ASN A 1 91 ? -12.640 -1.941 -5.839 1.00 94.50 91 ASN A C 1
ATOM 715 O O . ASN A 1 91 ? -12.376 -2.118 -4.654 1.00 94.50 91 ASN A O 1
ATOM 719 N N . ASN A 1 92 ? -13.907 -1.876 -6.267 1.00 90.94 92 ASN A N 1
ATOM 720 C CA . ASN A 1 92 ? -15.091 -2.090 -5.412 1.00 90.94 92 ASN A CA 1
ATOM 721 C C . ASN A 1 92 ? -15.144 -1.248 -4.115 1.00 90.94 92 ASN A C 1
ATOM 723 O O . ASN A 1 92 ? -15.718 -1.699 -3.131 1.00 90.94 92 ASN A O 1
ATOM 727 N N . SER A 1 93 ? -14.497 -0.076 -4.099 1.00 90.38 93 SER A N 1
ATOM 728 C CA . SER A 1 93 ? -14.306 0.849 -2.965 1.00 90.38 93 SER A CA 1
ATOM 729 C C . SER A 1 93 ? -13.606 0.282 -1.720 1.00 90.38 93 SER A C 1
ATOM 731 O O . SER A 1 93 ? -13.176 1.057 -0.874 1.00 90.38 93 SER A O 1
ATOM 733 N N . SER A 1 94 ? -13.398 -1.032 -1.619 1.00 93.44 94 SER A N 1
ATOM 734 C CA . SER A 1 94 ? -12.775 -1.709 -0.472 1.00 93.44 94 SER A CA 1
ATOM 735 C C . SER A 1 94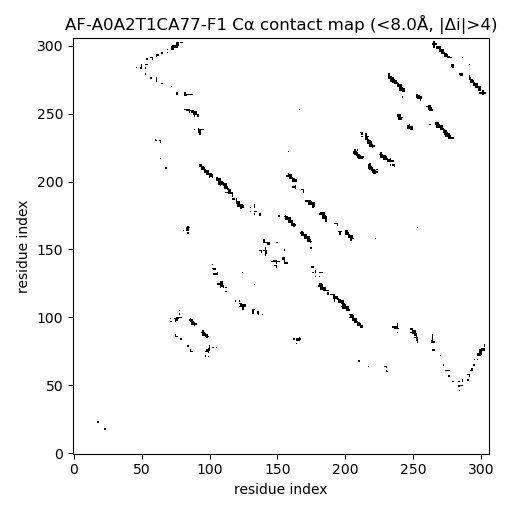 ? -11.431 -2.373 -0.787 1.00 93.44 94 SER A C 1
ATOM 737 O O . SER A 1 94 ? -10.938 -3.187 -0.003 1.00 93.44 94 SER A O 1
ATOM 739 N N . ASP A 1 95 ? -10.865 -2.092 -1.954 1.00 96.50 95 ASP A N 1
ATOM 740 C CA . ASP A 1 95 ? -9.565 -2.589 -2.387 1.00 96.50 95 ASP A CA 1
ATOM 741 C C . ASP A 1 95 ? -8.804 -1.439 -3.047 1.00 96.50 95 ASP A C 1
ATOM 743 O O . ASP A 1 95 ? -9.248 -0.875 -4.047 1.00 96.50 95 ASP A O 1
ATOM 747 N N . LEU A 1 96 ? -7.699 -1.038 -2.425 1.00 97.69 96 LEU A N 1
ATOM 748 C CA . LEU A 1 96 ? -6.898 0.111 -2.827 1.00 97.69 96 LEU A CA 1
ATOM 749 C C . LEU A 1 96 ? -5.487 -0.355 -3.149 1.00 97.69 96 LEU A C 1
ATOM 751 O O . LEU A 1 96 ? -4.753 -0.770 -2.257 1.00 97.69 96 LEU A O 1
ATOM 755 N N . THR A 1 97 ? -5.093 -0.207 -4.404 1.00 97.62 97 THR A N 1
ATOM 756 C CA . THR A 1 97 ? -3.732 -0.457 -4.865 1.00 97.62 97 THR A CA 1
ATOM 757 C C . THR A 1 97 ? -3.023 0.870 -5.107 1.00 97.62 97 THR A C 1
ATOM 759 O O . THR A 1 97 ? -3.530 1.747 -5.811 1.00 97.62 97 THR A O 1
ATOM 762 N N . ILE A 1 98 ? -1.838 1.013 -4.521 1.00 97.00 98 ILE A N 1
ATOM 763 C CA . ILE A 1 98 ? -0.947 2.164 -4.653 1.00 97.00 98 ILE A CA 1
ATOM 764 C C . ILE A 1 98 ? 0.382 1.658 -5.203 1.00 97.00 98 ILE A C 1
ATOM 766 O O . ILE A 1 98 ? 0.928 0.674 -4.708 1.00 97.00 98 ILE A O 1
ATOM 770 N N . ARG A 1 99 ? 0.911 2.331 -6.224 1.00 95.56 99 ARG A N 1
ATOM 771 C CA . ARG A 1 99 ? 2.210 2.007 -6.823 1.00 95.56 99 ARG A CA 1
ATOM 772 C C . ARG A 1 99 ? 3.220 3.101 -6.495 1.00 95.56 99 ARG A C 1
ATOM 774 O O . ARG A 1 99 ? 2.975 4.278 -6.770 1.00 95.56 99 ARG A O 1
ATOM 781 N N . LEU A 1 100 ? 4.343 2.701 -5.906 1.00 94.94 100 LEU A N 1
ATOM 782 C CA . LEU A 1 100 ? 5.413 3.581 -5.441 1.00 94.94 100 LEU A CA 1
ATOM 783 C C . LEU A 1 100 ? 6.687 3.299 -6.236 1.00 94.94 100 LEU A C 1
ATOM 785 O O . LEU A 1 100 ? 7.082 2.145 -6.374 1.00 94.94 100 LEU A O 1
ATOM 789 N N . ASN A 1 101 ? 7.343 4.342 -6.749 1.00 94.19 101 ASN A N 1
ATOM 790 C CA . ASN A 1 101 ? 8.649 4.191 -7.386 1.00 94.19 101 ASN A CA 1
ATOM 791 C C . ASN A 1 101 ? 9.770 4.314 -6.347 1.00 94.19 101 ASN A C 1
ATOM 793 O O . ASN A 1 101 ? 9.960 5.374 -5.745 1.00 94.19 101 ASN A O 1
ATOM 797 N N . LEU A 1 102 ? 10.527 3.234 -6.158 1.00 93.31 102 LEU A N 1
ATOM 798 C CA . LEU A 1 102 ? 11.549 3.138 -5.116 1.00 93.31 102 LEU A CA 1
ATOM 799 C C . LEU A 1 102 ? 12.882 3.770 -5.528 1.00 93.31 102 LEU A C 1
ATOM 801 O O . LEU A 1 102 ? 13.654 4.185 -4.663 1.00 93.31 102 LEU A O 1
ATOM 805 N N . SER A 1 103 ? 13.148 3.892 -6.832 1.00 89.25 103 SER A N 1
ATOM 806 C CA . SER A 1 103 ? 14.461 4.302 -7.335 1.00 89.25 103 SER A CA 1
ATOM 807 C C . SER A 1 103 ? 14.401 5.463 -8.328 1.00 89.25 103 SER A C 1
ATOM 809 O O . SER A 1 103 ? 13.438 5.649 -9.075 1.00 89.25 103 SER A O 1
ATOM 811 N N . LEU A 1 104 ? 15.465 6.261 -8.316 1.00 85.12 104 LEU A N 1
ATOM 812 C CA . LEU A 1 104 ? 15.814 7.200 -9.373 1.00 85.12 104 LEU A CA 1
ATOM 813 C C . LEU A 1 104 ? 17.220 6.845 -9.871 1.00 85.12 104 LEU A C 1
ATOM 815 O O . LEU A 1 104 ? 18.041 6.410 -9.063 1.00 85.12 104 LEU A O 1
ATOM 819 N N . PRO A 1 105 ? 17.508 7.052 -11.164 1.00 91.88 105 PRO A N 1
ATOM 820 C CA . PRO A 1 105 ? 16.652 7.649 -12.194 1.00 91.88 105 PRO A CA 1
ATOM 821 C C . PRO A 1 105 ? 15.603 6.667 -12.732 1.00 91.88 105 PRO A C 1
ATOM 823 O O . PRO A 1 105 ? 15.587 5.495 -12.377 1.00 91.88 105 PRO A O 1
ATOM 826 N N . ILE A 1 106 ? 14.692 7.152 -13.573 1.00 91.88 106 ILE A N 1
ATOM 827 C CA . ILE A 1 106 ? 13.761 6.293 -14.312 1.00 91.88 106 ILE A CA 1
ATOM 828 C C . ILE A 1 106 ? 14.444 5.900 -15.623 1.00 91.88 106 ILE A C 1
ATOM 830 O O . ILE A 1 106 ? 14.886 6.779 -16.362 1.00 91.88 106 ILE A O 1
ATOM 834 N N . LEU A 1 107 ? 14.504 4.606 -15.929 1.00 93.38 107 LEU A N 1
ATOM 835 C CA . LEU A 1 107 ? 15.146 4.116 -17.146 1.00 93.38 107 LEU A CA 1
ATOM 836 C C . LEU A 1 107 ? 14.179 4.129 -18.332 1.00 93.38 107 LEU A C 1
ATOM 838 O O . LEU A 1 107 ? 12.964 4.012 -18.165 1.00 93.38 107 LEU A O 1
ATOM 842 N N . ARG A 1 108 ? 14.710 4.242 -19.552 1.00 94.00 108 ARG A N 1
ATOM 843 C CA . ARG A 1 108 ? 13.919 4.186 -20.789 1.00 94.00 108 ARG A CA 1
ATOM 844 C C . ARG A 1 108 ? 14.543 3.205 -21.760 1.00 94.00 108 ARG A C 1
ATOM 846 O O . ARG A 1 108 ? 15.719 3.292 -22.067 1.00 94.00 108 ARG A O 1
ATOM 853 N N . THR A 1 109 ? 13.748 2.279 -22.267 1.00 94.06 109 THR A N 1
ATOM 854 C CA . THR A 1 109 ? 14.213 1.304 -23.254 1.00 94.06 109 THR A CA 1
ATOM 855 C C . THR A 1 109 ? 14.715 1.986 -24.527 1.00 94.06 109 THR A C 1
ATOM 857 O O . THR A 1 109 ? 14.148 2.978 -24.979 1.00 94.06 109 THR A O 1
ATOM 860 N N . CYS A 1 110 ? 15.756 1.440 -25.144 1.00 92.94 110 CYS A N 1
ATOM 861 C CA . CYS A 1 110 ? 16.334 1.978 -26.385 1.00 92.94 110 CYS A CA 1
ATOM 862 C C . CYS A 1 110 ? 16.005 1.174 -27.621 1.00 92.94 110 CYS A C 1
ATOM 864 O O . CYS A 1 110 ? 16.245 1.609 -28.745 1.00 92.94 110 CYS A O 1
ATOM 866 N N . GLN A 1 111 ? 15.467 -0.014 -27.407 1.00 93.81 111 GLN A N 1
ATOM 867 C CA . GLN A 1 111 ? 15.076 -0.931 -28.451 1.00 93.81 111 GLN A CA 1
ATOM 868 C C . GLN A 1 111 ? 13.703 -1.484 -28.114 1.00 93.81 111 GLN A C 1
ATOM 870 O O . GLN A 1 111 ? 13.273 -1.467 -26.959 1.00 93.81 111 GLN A O 1
ATOM 875 N N . ASN A 1 112 ? 13.021 -1.978 -29.141 1.00 94.56 112 ASN A N 1
ATOM 876 C CA . ASN A 1 112 ? 11.738 -2.622 -28.947 1.00 94.56 112 ASN A CA 1
ATOM 877 C C . ASN A 1 112 ? 11.934 -3.937 -28.183 1.00 94.56 112 ASN A C 1
ATOM 879 O O . ASN A 1 112 ? 12.753 -4.768 -28.578 1.00 94.56 112 ASN A O 1
ATOM 883 N N . VAL A 1 113 ? 11.134 -4.157 -27.146 1.00 94.12 113 VAL A N 1
ATOM 884 C CA . VAL A 1 113 ? 10.995 -5.461 -26.491 1.00 94.12 113 VAL A CA 1
ATOM 885 C C . VAL A 1 113 ? 9.757 -6.122 -27.079 1.00 94.12 113 VAL A C 1
ATOM 887 O O . VAL A 1 113 ? 8.659 -5.578 -26.995 1.00 94.12 113 VAL A O 1
ATOM 890 N N . SER A 1 114 ? 9.936 -7.263 -27.742 1.00 94.94 114 SER A N 1
ATOM 891 C CA . SER A 1 114 ? 8.845 -7.928 -28.463 1.00 94.94 114 SER A CA 1
ATOM 892 C C . SER A 1 114 ? 8.174 -8.996 -27.603 1.00 94.94 114 SER A C 1
ATOM 894 O O . SER A 1 114 ? 8.853 -9.798 -26.954 1.00 94.94 114 SER A O 1
ATOM 896 N N . ALA A 1 115 ? 6.847 -9.053 -27.661 1.00 95.00 115 ALA A N 1
ATOM 897 C CA . ALA A 1 115 ? 6.048 -10.100 -27.044 1.00 95.00 115 ALA A CA 1
ATOM 898 C C . ALA A 1 115 ? 6.470 -11.489 -27.552 1.00 95.00 115 ALA A C 1
ATOM 900 O O . ALA A 1 115 ? 6.927 -11.648 -28.686 1.00 95.00 115 ALA A O 1
ATOM 901 N N . GLY A 1 116 ? 6.314 -12.512 -26.715 1.00 92.62 116 GLY A N 1
ATOM 902 C CA . GLY A 1 116 ? 6.671 -13.894 -27.042 1.00 92.62 116 GLY A CA 1
ATOM 903 C C . GLY A 1 116 ? 8.165 -14.209 -26.920 1.00 92.62 116 GLY A C 1
ATOM 904 O O . GLY A 1 116 ? 8.540 -15.379 -26.979 1.00 92.62 116 GLY A O 1
ATOM 905 N N . THR A 1 117 ? 9.031 -13.210 -26.720 1.00 89.50 117 THR A N 1
ATOM 906 C CA . THR A 1 117 ? 10.472 -13.445 -26.568 1.00 89.50 117 THR A CA 1
ATOM 907 C C . THR A 1 117 ? 10.814 -13.880 -25.139 1.00 89.50 117 THR A C 1
ATOM 909 O O . THR A 1 117 ? 10.416 -13.241 -24.167 1.00 89.50 117 THR A O 1
ATOM 912 N N . THR A 1 118 ? 11.554 -14.986 -25.014 1.00 81.38 118 THR A N 1
ATOM 913 C CA . THR A 1 118 ? 12.103 -15.511 -23.742 1.00 81.38 118 THR A CA 1
ATOM 914 C C . THR A 1 118 ? 13.614 -15.294 -23.627 1.00 81.38 118 THR A C 1
ATOM 916 O O . THR A 1 118 ? 14.188 -15.395 -22.548 1.00 81.38 118 THR A O 1
ATOM 919 N N . THR A 1 119 ? 14.278 -14.996 -24.748 1.00 66.31 119 THR A N 1
ATOM 920 C CA . THR A 1 119 ? 15.727 -14.759 -24.834 1.00 66.31 119 THR A CA 1
ATOM 921 C C . THR A 1 119 ? 16.104 -13.291 -24.665 1.00 66.31 119 THR A C 1
ATOM 923 O O . THR A 1 119 ? 17.267 -12.994 -24.395 1.00 66.31 119 THR A O 1
ATOM 926 N N . ALA A 1 120 ? 15.137 -12.372 -24.767 1.00 68.19 120 ALA A N 1
ATOM 927 C CA . ALA A 1 120 ? 15.310 -10.944 -24.502 1.00 68.19 120 ALA A CA 1
ATOM 928 C C . ALA A 1 120 ? 15.362 -10.669 -22.988 1.00 68.19 120 ALA A C 1
ATOM 930 O O . ALA A 1 120 ? 14.571 -9.898 -22.446 1.00 68.19 120 ALA A O 1
ATOM 931 N N . ASN A 1 121 ? 16.286 -11.348 -22.303 1.00 85.62 121 ASN A N 1
ATOM 932 C CA . ASN A 1 121 ? 16.613 -11.058 -20.912 1.00 85.62 121 ASN A CA 1
ATOM 933 C C . ASN A 1 121 ? 17.333 -9.719 -20.815 1.00 85.62 121 ASN A C 1
ATOM 935 O O . ASN A 1 121 ? 17.190 -9.038 -19.813 1.00 85.62 121 ASN A O 1
ATOM 939 N N . ASN A 1 122 ? 18.052 -9.331 -21.867 1.00 90.44 122 ASN A N 1
ATOM 940 C CA . ASN A 1 122 ? 18.756 -8.069 -21.928 1.00 90.44 122 ASN A CA 1
ATOM 941 C C . ASN A 1 122 ? 17.844 -6.950 -22.455 1.00 90.44 122 ASN A C 1
ATOM 943 O O . ASN A 1 122 ? 17.390 -7.015 -23.598 1.00 90.44 122 ASN A O 1
ATOM 947 N N . ILE A 1 123 ? 17.593 -5.928 -21.639 1.00 93.31 123 ILE A N 1
ATOM 948 C CA . ILE A 1 123 ? 16.784 -4.752 -21.970 1.00 93.31 123 ILE A CA 1
ATOM 949 C C . ILE A 1 123 ? 17.733 -3.546 -22.082 1.00 93.31 123 ILE A C 1
ATOM 951 O O . ILE A 1 123 ? 18.207 -3.049 -21.057 1.00 93.31 123 ILE A O 1
ATOM 955 N N . PRO A 1 124 ? 18.036 -3.049 -23.293 1.00 92.62 124 PRO A N 1
ATOM 956 C CA . PRO A 1 124 ? 18.855 -1.847 -23.469 1.00 92.62 124 PRO A CA 1
ATOM 957 C C . PRO A 1 124 ? 18.121 -0.611 -22.935 1.00 92.62 124 PRO A C 1
ATOM 959 O O . PRO A 1 124 ? 16.991 -0.373 -23.364 1.00 92.62 124 PRO A O 1
ATOM 962 N N . VAL A 1 125 ? 18.730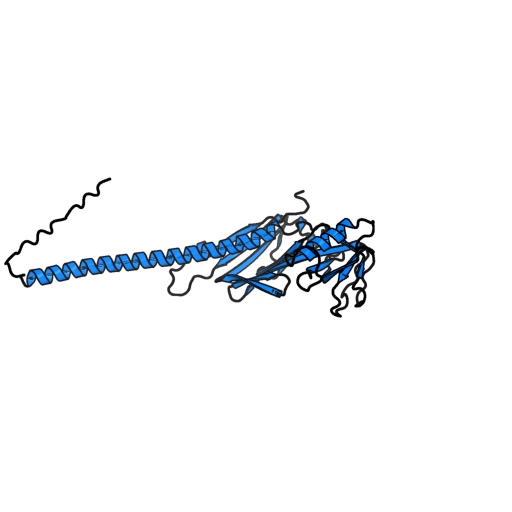 0.168 -22.029 1.00 90.50 125 VAL A N 1
ATOM 963 C CA . VAL A 1 125 ? 18.036 1.231 -21.256 1.00 90.50 125 VAL A CA 1
ATOM 964 C C . VAL A 1 125 ? 18.660 2.630 -21.307 1.00 90.50 125 VAL A C 1
ATOM 966 O O . VAL A 1 125 ? 18.122 3.562 -20.712 1.00 90.50 125 VAL A O 1
ATOM 969 N N . THR A 1 126 ? 19.777 2.826 -22.002 1.00 78.56 126 THR A N 1
ATOM 970 C CA . THR A 1 126 ? 20.285 4.182 -22.264 1.00 78.56 126 THR A CA 1
ATOM 971 C C . THR A 1 126 ? 20.675 4.346 -23.718 1.00 78.56 126 THR A C 1
ATOM 973 O O . THR A 1 126 ? 21.424 3.561 -24.298 1.00 78.56 126 THR A O 1
ATOM 976 N N . CYS A 1 127 ? 20.077 5.361 -24.333 1.00 73.81 127 CYS A N 1
ATOM 977 C CA . CYS A 1 127 ? 20.231 5.640 -25.756 1.00 73.81 127 CYS A CA 1
ATOM 978 C C . CYS A 1 127 ? 21.193 6.819 -25.945 1.00 73.81 127 CYS A C 1
ATOM 980 O O . CYS A 1 127 ? 21.516 7.198 -27.066 1.00 73.81 127 CYS A O 1
ATOM 982 N N . SER A 1 128 ? 21.638 7.397 -24.824 1.00 63.97 128 SER A N 1
ATOM 983 C CA . SER A 1 128 ? 22.497 8.563 -24.713 1.00 63.97 128 SER A CA 1
ATOM 984 C C . SER A 1 128 ? 23.490 8.368 -23.559 1.00 63.97 128 SER A C 1
ATOM 986 O O . SER A 1 128 ? 23.446 9.076 -22.566 1.00 63.97 128 SER A O 1
ATOM 988 N N . ASN A 1 129 ? 24.372 7.379 -23.696 1.00 50.81 129 ASN A N 1
ATOM 989 C CA . ASN A 1 129 ? 25.735 7.286 -23.145 1.00 50.81 129 ASN A CA 1
ATOM 990 C C . ASN A 1 129 ? 26.041 7.594 -21.655 1.00 50.81 129 ASN A C 1
ATOM 992 O O . ASN A 1 129 ? 27.224 7.624 -21.319 1.00 50.81 129 ASN A O 1
ATOM 996 N N . THR A 1 130 ? 25.089 7.798 -20.741 1.00 68.00 130 THR A N 1
ATOM 997 C CA . THR A 1 130 ? 25.421 7.974 -19.312 1.00 68.00 130 THR A CA 1
ATOM 998 C C . THR A 1 130 ? 25.308 6.650 -18.558 1.00 68.00 130 THR A C 1
ATOM 1000 O O . THR A 1 130 ? 24.219 6.126 -18.335 1.00 68.00 130 THR A O 1
ATOM 1003 N N . ASN A 1 131 ? 26.461 6.102 -18.161 1.00 76.69 131 ASN A N 1
ATOM 1004 C CA . ASN A 1 131 ? 26.574 4.910 -17.308 1.00 76.69 131 ASN A CA 1
ATOM 1005 C C . ASN A 1 131 ? 25.945 5.119 -15.915 1.00 76.69 131 ASN A C 1
ATOM 1007 O O . ASN A 1 131 ? 25.482 4.175 -15.278 1.00 76.69 131 ASN A O 1
ATOM 1011 N N . ASP A 1 132 ? 25.861 6.376 -15.483 1.00 85.56 132 ASP A N 1
ATOM 1012 C CA . ASP A 1 132 ? 25.425 6.778 -14.146 1.00 85.56 132 ASP A CA 1
ATOM 1013 C C . ASP A 1 132 ? 24.012 6.290 -13.780 1.00 85.56 132 ASP A C 1
ATOM 1015 O O . ASP A 1 132 ? 23.737 6.022 -12.610 1.00 85.56 132 ASP A O 1
ATOM 1019 N N . ASP A 1 133 ? 23.114 6.139 -14.756 1.00 89.88 133 ASP A N 1
ATOM 1020 C CA . ASP A 1 133 ? 21.724 5.744 -14.503 1.00 89.88 133 ASP A CA 1
ATOM 1021 C C . ASP A 1 133 ? 21.601 4.248 -14.183 1.00 89.88 133 ASP A C 1
ATOM 1023 O O . ASP A 1 133 ? 20.963 3.856 -13.201 1.00 89.88 133 ASP A O 1
ATOM 1027 N N . VAL A 1 134 ? 22.268 3.410 -14.983 1.00 91.38 134 VAL A N 1
ATOM 1028 C CA . VAL A 1 134 ? 22.343 1.958 -14.761 1.00 91.38 134 VAL A CA 1
ATOM 1029 C C . VAL A 1 134 ? 23.126 1.668 -13.481 1.00 91.38 134 VAL A C 1
ATOM 1031 O O . VAL A 1 134 ? 22.727 0.812 -12.694 1.00 91.38 134 VAL A O 1
ATOM 1034 N N . GLN A 1 135 ? 24.188 2.432 -13.212 1.00 91.69 135 GLN A N 1
ATOM 1035 C CA . GLN A 1 135 ? 24.966 2.308 -11.982 1.00 91.69 135 GLN A CA 1
ATOM 1036 C C . GLN A 1 135 ? 24.154 2.673 -10.726 1.00 91.69 135 GLN A C 1
ATOM 1038 O O . GLN A 1 135 ? 24.323 2.043 -9.680 1.00 91.69 135 GLN A O 1
ATOM 1043 N N . GLN A 1 136 ? 23.244 3.650 -10.800 1.00 91.75 136 GLN A N 1
ATOM 1044 C CA . GLN A 1 136 ? 22.329 3.961 -9.695 1.00 91.75 136 GLN A CA 1
ATOM 1045 C C . GLN A 1 136 ? 21.339 2.818 -9.431 1.00 91.75 136 GLN A C 1
ATOM 1047 O O . GLN A 1 136 ? 21.129 2.452 -8.274 1.00 91.75 136 GLN A O 1
ATOM 1052 N N . TRP A 1 137 ? 20.790 2.196 -10.480 1.00 93.69 137 TRP A N 1
ATOM 1053 C CA . TRP A 1 137 ? 19.948 1.000 -10.338 1.00 93.69 137 TRP A CA 1
ATOM 1054 C C . TRP A 1 137 ? 20.708 -0.184 -9.745 1.00 93.69 137 TRP A C 1
ATOM 1056 O O . TRP A 1 137 ? 20.198 -0.841 -8.836 1.00 93.69 137 TRP A O 1
ATOM 1066 N N . GLN A 1 138 ? 21.944 -0.401 -10.196 1.00 94.44 138 GLN A N 1
ATOM 1067 C CA . GLN A 1 138 ? 22.846 -1.395 -9.626 1.00 94.44 138 GLN A CA 1
ATOM 1068 C C . GLN A 1 138 ? 23.108 -1.120 -8.142 1.00 94.44 138 GLN A C 1
ATOM 1070 O O . GLN A 1 138 ? 22.972 -2.015 -7.316 1.00 94.44 138 GLN A O 1
ATOM 1075 N N . THR A 1 139 ? 23.417 0.126 -7.780 1.00 94.31 139 THR A N 1
ATOM 1076 C CA . THR A 1 139 ? 23.665 0.523 -6.385 1.00 94.31 139 THR A CA 1
ATOM 1077 C C . THR A 1 139 ? 22.442 0.263 -5.509 1.00 94.31 139 THR A C 1
ATOM 1079 O O . THR A 1 139 ? 22.576 -0.299 -4.425 1.00 94.31 139 THR A O 1
ATOM 1082 N N . TYR A 1 140 ? 21.244 0.619 -5.986 1.00 94.62 140 TYR A N 1
ATOM 1083 C CA . TYR A 1 140 ? 19.998 0.325 -5.283 1.00 94.62 140 TYR A CA 1
ATOM 1084 C C . TYR A 1 140 ? 19.825 -1.184 -5.077 1.00 94.62 140 TYR A C 1
ATOM 1086 O O . TYR A 1 140 ? 19.661 -1.633 -3.944 1.00 94.62 140 TYR A O 1
ATOM 1094 N N . ARG A 1 141 ? 19.931 -1.974 -6.152 1.00 94.94 141 ARG A N 1
ATOM 1095 C CA . ARG A 1 141 ? 19.777 -3.434 -6.121 1.00 94.94 141 ARG A CA 1
ATOM 1096 C C . ARG A 1 141 ? 20.748 -4.098 -5.143 1.00 94.94 141 ARG A C 1
ATOM 1098 O O . ARG A 1 141 ? 20.329 -4.931 -4.345 1.00 94.94 141 ARG A O 1
ATOM 1105 N N . CYS A 1 142 ? 22.016 -3.707 -5.184 1.00 95.31 142 CYS A N 1
ATOM 1106 C CA . CYS A 1 142 ? 23.071 -4.295 -4.360 1.00 95.31 142 CYS A CA 1
ATOM 1107 C C . CYS A 1 142 ? 23.075 -3.775 -2.919 1.00 95.31 142 CYS A C 1
ATOM 1109 O O . CYS A 1 142 ? 23.814 -4.281 -2.095 1.00 95.31 142 CYS A O 1
ATOM 1111 N N . SER A 1 143 ? 22.247 -2.778 -2.588 1.00 94.75 143 SER A N 1
ATOM 1112 C CA . SER A 1 143 ? 22.051 -2.347 -1.199 1.00 94.75 143 SER A CA 1
ATOM 1113 C C . SER A 1 143 ? 21.011 -3.182 -0.439 1.00 94.75 143 SER A C 1
ATOM 1115 O O . SER A 1 143 ? 20.887 -3.043 0.778 1.00 94.75 143 SER A O 1
ATOM 1117 N N . LEU A 1 144 ? 20.243 -4.033 -1.135 1.00 93.25 144 LEU A N 1
ATOM 1118 C CA . LEU A 1 144 ? 19.087 -4.734 -0.561 1.00 93.25 144 LEU A CA 1
ATOM 1119 C C . LEU A 1 144 ? 19.449 -5.886 0.379 1.00 93.25 144 LEU A C 1
ATOM 1121 O O . LEU A 1 144 ? 18.632 -6.249 1.226 1.00 93.25 144 LEU A O 1
ATOM 1125 N N . ASP A 1 145 ? 20.639 -6.468 0.247 1.00 93.69 145 ASP A N 1
ATOM 1126 C CA . ASP A 1 145 ? 21.113 -7.534 1.133 1.00 93.69 145 ASP A CA 1
ATOM 1127 C C . ASP A 1 145 ? 21.902 -7.006 2.346 1.00 93.69 145 ASP A C 1
ATOM 1129 O O . ASP A 1 145 ? 22.187 -7.766 3.270 1.00 93.69 145 ASP A O 1
ATOM 1133 N N . GLY A 1 146 ? 22.170 -5.695 2.389 1.00 92.50 146 GLY A N 1
ATOM 1134 C CA . GLY A 1 146 ? 22.910 -5.031 3.461 1.00 92.50 146 GLY A CA 1
ATOM 1135 C C . GLY A 1 146 ? 24.430 -5.187 3.370 1.00 92.50 146 GLY A C 1
ATOM 1136 O O . GLY A 1 146 ? 25.129 -4.710 4.266 1.00 92.50 146 GLY A O 1
ATOM 1137 N N . GLU A 1 147 ? 24.943 -5.813 2.311 1.00 93.50 147 GLU A N 1
ATOM 1138 C CA . GLU A 1 147 ? 26.372 -5.997 2.086 1.00 93.50 147 GLU A CA 1
ATOM 1139 C C . GLU A 1 147 ? 26.954 -4.878 1.210 1.00 93.50 147 GLU A C 1
ATOM 1141 O O . GLU A 1 147 ? 26.261 -4.120 0.530 1.00 93.50 147 GLU A O 1
ATOM 1146 N N . THR A 1 148 ? 28.279 -4.719 1.254 1.00 91.31 148 THR A N 1
ATOM 1147 C CA . THR A 1 148 ? 28.951 -3.732 0.399 1.00 91.31 148 THR A CA 1
ATOM 1148 C C . THR A 1 148 ? 29.189 -4.314 -0.993 1.00 91.31 148 THR A C 1
ATOM 1150 O O . THR A 1 148 ? 30.033 -5.193 -1.169 1.00 91.31 148 THR A O 1
ATOM 1153 N N . GLY A 1 149 ? 28.511 -3.754 -1.997 1.00 91.62 149 GLY A N 1
ATOM 1154 C CA . GLY A 1 149 ? 28.675 -4.130 -3.405 1.00 91.62 149 GLY A CA 1
ATOM 1155 C C . GLY A 1 149 ? 27.857 -5.357 -3.810 1.00 91.62 149 GLY A C 1
ATOM 1156 O O . GLY A 1 149 ? 27.221 -5.990 -2.982 1.00 91.62 149 GLY A O 1
ATOM 1157 N N . CYS A 1 150 ? 27.873 -5.682 -5.105 1.00 93.75 150 CYS A N 1
ATOM 1158 C CA . CYS A 1 150 ? 26.995 -6.700 -5.682 1.00 93.75 150 CYS A CA 1
ATOM 1159 C C . CYS A 1 150 ? 27.543 -8.129 -5.541 1.00 93.75 150 CYS A C 1
ATOM 1161 O O . CYS A 1 150 ? 28.575 -8.457 -6.127 1.00 93.75 150 CYS A O 1
ATOM 1163 N N . GLN A 1 151 ? 26.807 -8.994 -4.856 1.00 92.88 151 GLN A N 1
ATOM 1164 C CA . GLN A 1 151 ? 27.051 -10.426 -4.689 1.00 92.88 151 GLN A CA 1
ATOM 1165 C C . GLN A 1 151 ? 26.339 -11.288 -5.746 1.00 92.88 151 GLN A C 1
ATOM 1167 O O . GLN A 1 151 ? 26.676 -12.460 -5.918 1.00 92.88 151 GLN A O 1
ATOM 1172 N N . GLY A 1 152 ? 25.330 -10.752 -6.443 1.00 89.06 152 GLY A N 1
ATOM 1173 C CA . GLY A 1 152 ? 24.530 -11.485 -7.433 1.00 89.06 152 GLY A CA 1
ATOM 1174 C C . GLY A 1 152 ? 23.635 -12.573 -6.828 1.00 89.06 152 GLY A C 1
ATOM 1175 O O . GLY A 1 152 ? 23.248 -13.524 -7.515 1.00 89.06 152 GLY A O 1
ATOM 1176 N N . ASN A 1 153 ? 23.330 -12.472 -5.534 1.00 92.19 153 ASN A N 1
ATOM 1177 C CA . ASN A 1 153 ? 22.496 -13.434 -4.820 1.00 92.19 153 ASN A CA 1
ATOM 1178 C C . ASN A 1 153 ? 20.992 -13.199 -5.096 1.00 92.19 153 ASN A C 1
ATOM 1180 O O . ASN A 1 153 ? 20.585 -12.319 -5.855 1.00 92.19 153 ASN A O 1
ATOM 1184 N N . THR A 1 154 ? 20.124 -14.022 -4.504 1.00 91.44 154 THR A N 1
ATOM 1185 C CA . THR A 1 154 ? 18.668 -13.896 -4.688 1.00 91.44 154 THR A CA 1
ATOM 1186 C C . THR A 1 154 ? 18.047 -12.706 -3.956 1.00 91.44 154 THR A C 1
ATOM 1188 O O . THR A 1 154 ? 16.926 -12.341 -4.296 1.00 91.44 154 THR A O 1
ATOM 1191 N N . GLN A 1 155 ? 18.723 -12.140 -2.952 1.00 91.12 155 GLN A N 1
ATOM 1192 C CA . GLN A 1 155 ? 18.258 -10.971 -2.193 1.00 91.12 155 GLN A CA 1
ATOM 1193 C C . GLN A 1 155 ? 18.479 -9.674 -2.979 1.00 91.12 155 GLN A C 1
ATOM 1195 O O . GLN A 1 155 ? 17.698 -8.740 -2.852 1.00 91.12 155 GLN A O 1
ATOM 1200 N N . GLU A 1 156 ? 19.456 -9.662 -3.883 1.00 93.19 156 GLU A N 1
ATOM 1201 C CA . GLU A 1 156 ? 19.670 -8.591 -4.855 1.00 93.19 156 GLU A CA 1
ATOM 1202 C C . GLU A 1 156 ? 18.789 -8.721 -6.108 1.00 93.19 156 GLU A C 1
ATOM 1204 O O . GLU A 1 156 ? 19.175 -8.300 -7.198 1.00 93.19 156 GLU A O 1
ATOM 1209 N N . ARG A 1 157 ? 17.622 -9.358 -6.007 1.00 94.00 157 ARG A N 1
ATOM 1210 C CA . ARG A 1 157 ? 16.647 -9.407 -7.100 1.00 94.00 157 ARG A CA 1
ATOM 1211 C C . ARG A 1 157 ? 15.515 -8.460 -6.778 1.00 94.00 157 ARG A C 1
ATOM 1213 O O . ARG A 1 157 ? 14.905 -8.561 -5.718 1.00 94.00 157 ARG A O 1
ATOM 1220 N N . VAL A 1 158 ? 15.215 -7.568 -7.711 1.00 94.62 158 VAL A N 1
ATOM 1221 C CA . VAL A 1 158 ? 14.225 -6.512 -7.499 1.00 94.62 158 VAL A CA 1
ATOM 1222 C C . VAL A 1 158 ? 13.064 -6.700 -8.448 1.00 94.62 158 VAL A C 1
ATOM 1224 O O . VAL A 1 158 ? 13.242 -7.079 -9.605 1.00 94.62 158 VAL A O 1
ATOM 1227 N N . ARG A 1 159 ? 11.860 -6.399 -7.978 1.00 95.31 159 ARG A N 1
ATOM 1228 C CA . ARG A 1 159 ? 10.704 -6.291 -8.853 1.00 95.31 159 ARG A CA 1
ATOM 1229 C C . ARG A 1 159 ? 10.793 -4.986 -9.645 1.00 95.31 159 ARG A C 1
ATOM 1231 O O . ARG A 1 159 ? 10.839 -3.896 -9.082 1.00 95.31 159 ARG A O 1
ATOM 1238 N N . ALA A 1 160 ? 10.822 -5.109 -10.963 1.00 96.38 160 ALA A N 1
ATOM 1239 C CA . ALA A 1 160 ? 10.784 -3.989 -11.886 1.00 96.38 160 ALA A CA 1
ATOM 1240 C C . ALA A 1 160 ? 9.511 -4.053 -12.736 1.00 96.38 160 ALA A C 1
ATOM 1242 O O . ALA A 1 160 ? 8.850 -5.090 -12.832 1.00 96.38 160 ALA A O 1
ATOM 1243 N N . PHE A 1 161 ? 9.151 -2.928 -13.339 1.00 96.50 161 PHE A N 1
ATOM 1244 C CA . PHE A 1 161 ? 7.971 -2.795 -14.182 1.00 96.50 161 PHE A CA 1
ATOM 1245 C C . PHE A 1 161 ? 8.324 -2.037 -15.452 1.00 96.50 161 PHE A C 1
ATOM 1247 O O . PHE A 1 161 ? 8.894 -0.948 -15.380 1.00 96.50 161 PHE A O 1
ATOM 1254 N N . ILE A 1 162 ? 7.962 -2.594 -16.605 1.00 96.31 162 ILE A N 1
ATOM 1255 C CA . ILE A 1 162 ? 8.091 -1.923 -17.900 1.00 96.31 162 ILE A CA 1
ATOM 1256 C C . ILE A 1 162 ? 6.715 -1.426 -18.359 1.00 96.31 162 ILE A C 1
ATOM 1258 O O . ILE A 1 162 ? 5.739 -2.177 -18.364 1.00 96.31 162 ILE A O 1
ATOM 1262 N N . HIS A 1 1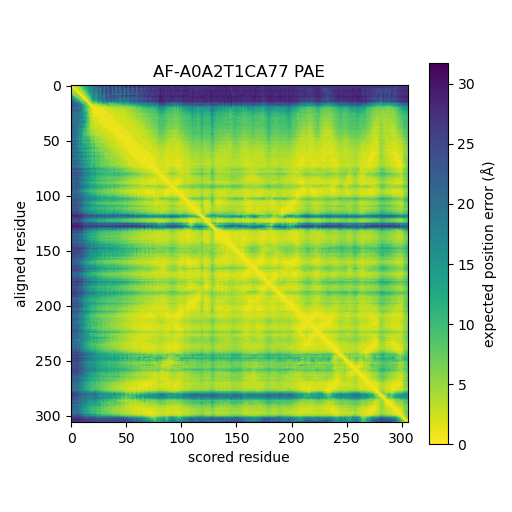63 ? 6.637 -0.147 -18.720 1.00 96.06 163 HIS A N 1
ATOM 1263 C CA . HIS A 1 163 ? 5.420 0.572 -19.089 1.00 96.06 163 HIS A CA 1
ATOM 1264 C C . HIS A 1 163 ? 5.476 1.034 -20.548 1.00 96.06 163 HIS A C 1
ATOM 1266 O O . HIS A 1 163 ? 6.449 1.661 -20.966 1.00 96.06 163 HIS A O 1
ATOM 1272 N N . ASP A 1 164 ? 4.407 0.780 -21.302 1.00 94.81 164 ASP A N 1
ATOM 1273 C CA . ASP A 1 164 ? 4.316 1.060 -22.743 1.00 94.81 164 ASP A CA 1
ATOM 1274 C C . ASP A 1 164 ? 3.942 2.517 -23.090 1.00 94.81 164 ASP A C 1
ATOM 1276 O O . ASP A 1 164 ? 3.826 2.864 -24.263 1.00 94.81 164 ASP A O 1
ATOM 1280 N N . GLY A 1 165 ? 3.712 3.372 -22.087 1.00 92.25 165 GLY A N 1
ATOM 1281 C CA . GLY A 1 165 ? 3.249 4.756 -22.270 1.00 92.25 165 GLY A CA 1
ATOM 1282 C C . GLY A 1 165 ? 1.727 4.905 -22.431 1.00 92.25 165 GLY A C 1
ATOM 1283 O O . GLY A 1 165 ? 1.196 6.009 -22.285 1.00 92.25 165 GLY A O 1
ATOM 1284 N N . ASN A 1 166 ? 1.007 3.806 -22.651 1.00 90.69 166 ASN A N 1
ATOM 1285 C CA . ASN A 1 166 ? -0.436 3.756 -22.899 1.00 90.69 166 ASN A CA 1
ATOM 1286 C C . ASN A 1 166 ? -1.226 3.159 -21.723 1.00 90.69 166 ASN A C 1
ATOM 1288 O O . ASN A 1 166 ? -2.384 2.777 -21.884 1.00 90.69 166 ASN A O 1
ATOM 1292 N N . GLY A 1 167 ? -0.618 3.088 -20.537 1.00 86.31 167 GLY A N 1
ATOM 1293 C CA . GLY A 1 167 ? -1.246 2.566 -19.325 1.00 86.31 167 GLY A CA 1
ATOM 1294 C C . GLY A 1 167 ? -1.126 1.053 -19.162 1.00 86.31 167 GLY A C 1
ATOM 1295 O O . GLY A 1 167 ? -1.620 0.523 -18.168 1.00 86.31 167 GLY A O 1
ATOM 1296 N N . ASN A 1 168 ? -0.455 0.349 -20.083 1.00 92.19 168 ASN A N 1
ATOM 1297 C CA . ASN A 1 168 ? -0.156 -1.066 -19.903 1.00 92.19 168 ASN A CA 1
ATOM 1298 C C . ASN A 1 168 ? 1.290 -1.264 -19.460 1.00 92.19 168 ASN A C 1
ATOM 1300 O O . ASN A 1 168 ? 2.201 -0.499 -19.776 1.00 92.19 168 ASN A O 1
ATOM 1304 N N . GLY A 1 169 ? 1.517 -2.374 -18.778 1.00 94.62 169 GLY A N 1
ATOM 1305 C CA . GLY A 1 169 ? 2.859 -2.826 -18.489 1.00 94.62 169 GLY A CA 1
ATOM 1306 C C . GLY A 1 169 ? 2.866 -4.228 -17.925 1.00 94.62 169 GLY A C 1
ATOM 1307 O O . GLY A 1 169 ? 1.816 -4.863 -17.790 1.00 94.62 169 GLY A O 1
ATOM 1308 N N . GLU A 1 170 ? 4.063 -4.714 -17.640 1.00 95.12 170 GLU A N 1
ATOM 1309 C CA . GLU A 1 170 ? 4.242 -6.004 -16.995 1.00 95.12 170 GLU A CA 1
ATOM 1310 C C . GLU A 1 170 ? 5.395 -5.960 -15.997 1.00 95.12 170 GLU A C 1
ATOM 1312 O O . GLU A 1 170 ? 6.373 -5.224 -16.161 1.00 95.12 170 GLU A O 1
ATOM 1317 N N . TYR A 1 171 ? 5.226 -6.721 -14.918 1.00 95.44 171 TYR A N 1
ATOM 1318 C CA . TYR A 1 171 ? 6.245 -6.881 -13.895 1.00 95.44 171 TYR A CA 1
ATOM 1319 C C . TYR A 1 171 ? 7.249 -7.939 -14.326 1.00 95.44 171 TYR A C 1
ATOM 1321 O O . TYR A 1 171 ? 6.880 -8.965 -14.894 1.00 95.44 171 TYR A O 1
ATOM 1329 N N . PHE A 1 172 ? 8.510 -7.721 -13.981 1.00 95.69 172 PHE A N 1
ATOM 1330 C CA . PHE A 1 172 ? 9.568 -8.697 -14.169 1.00 95.69 172 PHE A CA 1
ATOM 1331 C C . PHE A 1 172 ? 10.570 -8.627 -13.019 1.00 95.69 172 PHE A C 1
ATOM 1333 O O . PHE A 1 172 ? 10.654 -7.636 -12.293 1.00 95.69 172 PHE A O 1
ATOM 1340 N N . THR A 1 173 ? 11.345 -9.694 -12.851 1.00 95.56 173 THR A N 1
ATOM 1341 C CA . THR A 1 173 ? 12.431 -9.714 -11.869 1.00 95.56 173 THR A CA 1
ATOM 1342 C C . THR A 1 173 ? 13.695 -9.163 -12.515 1.00 95.56 173 THR A C 1
ATOM 1344 O O . THR A 1 173 ? 14.237 -9.783 -13.426 1.00 95.56 173 THR A O 1
ATOM 1347 N N . TYR A 1 174 ? 14.169 -8.014 -12.054 1.00 95.62 174 TYR A N 1
ATOM 1348 C CA . TYR A 1 174 ? 15.460 -7.434 -12.405 1.00 95.62 174 TYR A CA 1
ATOM 1349 C C . TYR A 1 174 ? 16.567 -8.105 -11.584 1.00 95.62 174 TYR A C 1
ATOM 1351 O O . TYR A 1 174 ? 16.508 -8.123 -10.353 1.00 95.62 174 TYR A O 1
ATOM 1359 N N . ALA A 1 175 ? 17.541 -8.709 -12.267 1.00 95.06 175 ALA A N 1
ATOM 1360 C CA . ALA A 1 175 ? 18.520 -9.600 -11.643 1.00 95.06 175 ALA A CA 1
ATOM 1361 C C . ALA A 1 175 ? 19.972 -9.126 -11.769 1.00 95.06 175 ALA A C 1
ATOM 1363 O O . ALA A 1 175 ? 20.777 -9.430 -10.893 1.00 95.06 175 ALA A O 1
ATOM 1364 N N . SER A 1 176 ? 20.327 -8.430 -12.848 1.00 95.12 176 SER A N 1
ATOM 1365 C CA . SER A 1 176 ? 21.687 -7.928 -13.062 1.00 95.12 176 SER A CA 1
ATOM 1366 C C . SER A 1 176 ? 21.723 -6.849 -14.136 1.00 95.12 176 SER A C 1
ATOM 1368 O O . SER A 1 176 ? 20.717 -6.561 -14.774 1.00 95.12 176 SER A O 1
ATOM 1370 N N . GLU A 1 177 ? 22.893 -6.272 -14.362 1.00 93.75 177 GLU A N 1
ATOM 1371 C CA . GLU A 1 177 ? 23.162 -5.238 -15.352 1.00 93.75 177 GLU A CA 1
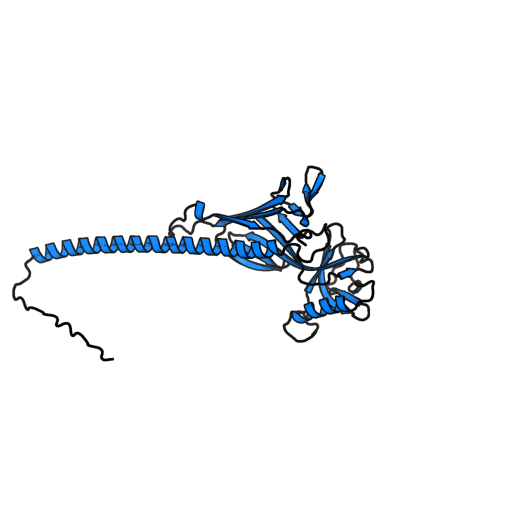ATOM 1372 C C . GLU A 1 177 ? 24.329 -5.653 -16.237 1.00 93.75 177 GLU A C 1
ATOM 1374 O O . GLU A 1 177 ? 25.225 -6.381 -15.809 1.00 93.75 177 GLU A O 1
ATOM 1379 N N . ASP A 1 178 ? 24.348 -5.135 -17.455 1.00 90.69 178 ASP A N 1
ATOM 1380 C CA . ASP A 1 178 ? 25.553 -5.038 -18.260 1.00 90.69 178 ASP A CA 1
ATOM 1381 C C . ASP A 1 178 ? 25.878 -3.552 -18.413 1.00 90.69 178 ASP A C 1
ATOM 1383 O O . ASP A 1 178 ? 25.266 -2.837 -19.203 1.00 90.69 178 ASP A O 1
ATOM 1387 N N . THR A 1 179 ? 26.830 -3.069 -17.618 1.00 84.31 179 THR A N 1
ATOM 1388 C CA . THR A 1 179 ? 27.266 -1.665 -17.641 1.00 84.31 179 THR A CA 1
ATOM 1389 C C . THR A 1 179 ? 28.093 -1.322 -18.881 1.00 84.31 179 THR A C 1
ATOM 1391 O O . THR A 1 179 ? 28.299 -0.147 -19.166 1.00 84.31 179 THR A O 1
ATOM 1394 N N . THR A 1 180 ? 28.546 -2.318 -19.652 1.00 85.94 180 THR A N 1
ATOM 1395 C CA . THR A 1 180 ? 29.257 -2.083 -20.918 1.00 85.94 180 THR A CA 1
ATOM 1396 C C . THR A 1 180 ? 28.263 -1.803 -22.037 1.00 85.94 180 THR A C 1
ATOM 1398 O O . THR A 1 180 ? 28.427 -0.845 -22.788 1.00 85.94 180 THR A O 1
ATOM 1401 N N . ASN A 1 181 ? 27.207 -2.616 -22.122 1.00 87.00 181 ASN A N 1
ATOM 1402 C CA . ASN A 1 181 ? 26.122 -2.444 -23.095 1.00 87.00 181 ASN A CA 1
ATOM 1403 C C . ASN A 1 181 ? 24.977 -1.558 -22.579 1.00 87.00 181 ASN A C 1
ATOM 1405 O O . ASN A 1 181 ? 24.004 -1.321 -23.295 1.00 87.00 181 ASN A O 1
ATOM 1409 N N . LEU A 1 182 ? 25.121 -1.064 -21.349 1.00 90.94 182 LEU A N 1
ATOM 1410 C CA . LEU A 1 182 ? 24.199 -0.186 -20.646 1.00 90.94 182 LEU A CA 1
ATOM 1411 C C . LEU A 1 182 ? 22.755 -0.698 -20.679 1.00 90.94 182 LEU A C 1
ATOM 1413 O O . LEU A 1 182 ? 21.803 -0.043 -21.125 1.00 90.94 182 LEU A O 1
ATOM 1417 N N . SER A 1 183 ? 22.620 -1.928 -20.218 1.00 93.44 183 SER A N 1
ATOM 1418 C CA . SER A 1 183 ? 21.392 -2.689 -20.291 1.00 93.44 183 SER A CA 1
ATOM 1419 C C . SER A 1 183 ? 21.106 -3.379 -18.961 1.00 93.44 183 SER A C 1
ATOM 1421 O O . SER A 1 183 ? 22.011 -3.686 -18.184 1.00 93.44 183 SER A O 1
ATOM 1423 N N . ILE A 1 184 ? 19.825 -3.593 -18.672 1.00 94.94 184 ILE A N 1
ATOM 1424 C CA . ILE A 1 184 ? 19.388 -4.333 -17.486 1.00 94.94 184 ILE A CA 1
ATOM 1425 C C . ILE A 1 184 ? 18.938 -5.724 -17.895 1.00 94.94 184 ILE A C 1
ATOM 1427 O O . ILE A 1 184 ? 18.320 -5.915 -18.942 1.00 94.94 184 ILE A O 1
ATOM 1431 N N . ASN A 1 185 ? 19.219 -6.696 -17.043 1.00 94.88 185 ASN A N 1
ATOM 1432 C CA . ASN A 1 185 ? 18.877 -8.080 -17.266 1.00 94.88 185 ASN A CA 1
ATOM 1433 C C . ASN A 1 185 ? 17.691 -8.488 -16.403 1.00 94.88 185 ASN A C 1
ATOM 1435 O O . ASN A 1 185 ? 17.717 -8.448 -15.167 1.00 94.88 185 ASN A O 1
ATOM 1439 N N . ARG A 1 186 ? 16.654 -8.946 -17.084 1.00 94.94 186 ARG A N 1
ATOM 1440 C CA . ARG A 1 186 ? 15.555 -9.692 -16.505 1.00 94.94 186 ARG A CA 1
ATOM 1441 C C . ARG A 1 186 ? 16.016 -11.114 -16.155 1.00 94.94 186 ARG A C 1
ATOM 1443 O O . ARG A 1 186 ? 16.755 -11.747 -16.907 1.00 94.94 186 ARG A O 1
ATOM 1450 N N . LEU A 1 187 ? 15.547 -11.636 -15.023 1.00 93.94 187 LEU A N 1
ATOM 1451 C CA . LEU A 1 187 ? 15.728 -13.032 -14.641 1.00 93.94 187 LEU A CA 1
ATOM 1452 C C . LEU A 1 187 ? 15.081 -13.945 -15.688 1.00 93.94 187 LEU A C 1
ATOM 1454 O O . LEU A 1 187 ? 13.887 -13.830 -15.964 1.00 93.94 187 LEU A O 1
ATOM 1458 N N . ASN A 1 188 ? 15.859 -14.888 -16.214 1.00 89.31 188 ASN A N 1
ATOM 1459 C CA . ASN A 1 188 ? 15.349 -15.904 -17.122 1.00 89.31 188 ASN A CA 1
ATOM 1460 C C . ASN A 1 188 ? 14.558 -16.968 -16.344 1.00 89.31 188 ASN A C 1
ATOM 1462 O O . ASN A 1 188 ? 15.121 -17.956 -15.875 1.00 89.31 188 ASN A O 1
ATOM 1466 N N . ASP A 1 189 ? 13.257 -16.744 -16.191 1.00 89.88 189 ASP A N 1
ATOM 1467 C CA . ASP A 1 189 ? 12.302 -17.683 -15.593 1.00 89.88 189 ASP A CA 1
ATOM 1468 C C . ASP A 1 189 ? 11.501 -18.470 -16.647 1.00 89.88 189 ASP A C 1
ATOM 1470 O O . ASP A 1 189 ? 10.569 -19.201 -16.314 1.00 89.88 189 ASP A O 1
ATOM 1474 N N . GLY A 1 190 ? 11.859 -18.323 -17.928 1.00 88.88 190 GLY A N 1
ATOM 1475 C CA . GLY A 1 190 ? 11.179 -18.959 -19.054 1.00 88.88 190 GLY A CA 1
ATOM 1476 C C . GLY A 1 190 ? 9.835 -18.331 -19.432 1.00 88.88 190 GLY A C 1
ATOM 1477 O O . GLY A 1 190 ? 9.223 -18.785 -20.400 1.00 88.88 190 GLY A O 1
ATOM 1478 N N . THR A 1 191 ? 9.364 -17.293 -18.733 1.00 91.75 191 THR A N 1
ATOM 1479 C CA . THR A 1 191 ? 8.103 -16.635 -19.095 1.00 91.75 191 THR A CA 1
ATOM 1480 C C . THR A 1 191 ? 8.343 -15.628 -20.233 1.00 91.75 191 THR A C 1
ATOM 1482 O O . THR A 1 191 ? 9.237 -14.791 -20.144 1.00 91.75 191 THR A O 1
ATOM 1485 N N . PRO A 1 192 ? 7.620 -15.677 -21.361 1.00 94.00 192 PRO A N 1
ATOM 1486 C CA . PRO A 1 192 ? 7.815 -14.689 -22.419 1.00 94.00 192 PRO A CA 1
ATOM 1487 C C . PRO A 1 192 ? 7.233 -13.332 -22.011 1.00 94.00 192 PRO A C 1
ATOM 1489 O O . PRO A 1 192 ? 6.279 -13.280 -21.231 1.00 94.00 192 PRO A O 1
ATOM 1492 N N . TRP A 1 193 ? 7.763 -12.246 -22.582 1.00 94.56 193 TRP A N 1
ATOM 1493 C CA . TRP A 1 193 ? 7.083 -10.945 -22.548 1.00 94.56 193 TRP A CA 1
ATOM 1494 C C . TRP A 1 193 ? 5.664 -11.095 -23.103 1.00 94.56 193 TRP A C 1
ATOM 1496 O O . TRP A 1 193 ? 5.476 -11.643 -24.193 1.00 94.56 193 TRP A O 1
ATOM 1506 N N . GLN A 1 194 ? 4.659 -10.649 -22.359 1.00 95.75 194 GLN A N 1
ATOM 1507 C CA . GLN A 1 194 ? 3.265 -10.738 -22.789 1.00 95.75 194 GLN A CA 1
ATOM 1508 C C . GLN A 1 194 ? 2.908 -9.620 -23.769 1.00 95.75 194 GLN A C 1
ATOM 1510 O O . GLN A 1 194 ? 1.936 -9.737 -24.519 1.00 95.75 194 GLN A O 1
ATOM 1515 N N . ARG A 1 195 ? 3.674 -8.522 -23.764 1.00 95.50 195 ARG A N 1
ATOM 1516 C CA . ARG A 1 195 ? 3.380 -7.314 -24.539 1.00 95.50 195 ARG A CA 1
ATOM 1517 C C . ARG A 1 195 ? 4.586 -6.841 -25.343 1.00 95.50 195 ARG A C 1
ATOM 1519 O O . ARG A 1 195 ? 5.726 -7.223 -25.097 1.00 95.50 195 ARG A O 1
ATOM 1526 N N . ASN A 1 196 ? 4.294 -6.022 -26.352 1.00 95.81 196 ASN A N 1
ATOM 1527 C CA . ASN A 1 196 ? 5.311 -5.292 -27.094 1.00 95.81 196 ASN A CA 1
ATOM 1528 C C . ASN A 1 196 ? 5.548 -3.948 -26.409 1.00 95.81 196 ASN A C 1
ATOM 1530 O O . ASN A 1 196 ? 4.593 -3.221 -26.140 1.00 95.81 196 ASN A O 1
ATOM 1534 N N . TYR A 1 197 ? 6.810 -3.597 -26.219 1.00 95.75 197 TYR A N 1
ATOM 1535 C CA . TYR A 1 197 ? 7.241 -2.293 -25.737 1.00 95.75 197 TYR A CA 1
ATOM 1536 C C . TYR A 1 197 ? 8.064 -1.644 -26.831 1.00 95.75 197 TYR A C 1
ATOM 1538 O O . TYR A 1 197 ? 9.045 -2.225 -27.298 1.00 95.75 197 TYR A O 1
ATOM 1546 N N . SER A 1 198 ? 7.658 -0.460 -27.279 1.00 95.38 198 SER A N 1
ATOM 1547 C CA . SER A 1 198 ? 8.462 0.301 -28.229 1.00 95.38 198 SER A CA 1
ATOM 1548 C C . SER A 1 198 ? 9.731 0.812 -27.552 1.00 95.38 198 SER A C 1
ATOM 1550 O O . SER A 1 198 ? 9.775 0.954 -26.328 1.00 95.38 198 SER A O 1
ATOM 1552 N N . ALA A 1 199 ? 10.729 1.198 -28.342 1.00 94.00 199 ALA A N 1
ATOM 1553 C CA . ALA A 1 199 ? 11.766 2.096 -27.861 1.00 94.00 199 ALA A CA 1
ATOM 1554 C C . ALA A 1 199 ? 11.120 3.301 -27.146 1.00 94.00 199 ALA A C 1
ATOM 1556 O O . ALA A 1 199 ? 10.015 3.734 -27.497 1.00 94.00 199 ALA A O 1
ATOM 1557 N N . ASN A 1 200 ? 11.811 3.816 -26.135 1.00 93.12 200 ASN A N 1
ATOM 1558 C CA . ASN A 1 200 ? 11.371 4.850 -25.204 1.00 93.12 200 ASN A CA 1
ATOM 1559 C C . ASN A 1 200 ? 10.317 4.416 -24.161 1.00 93.12 200 ASN A C 1
ATOM 1561 O O . ASN A 1 200 ? 9.900 5.254 -23.358 1.00 93.12 200 ASN A O 1
ATOM 1565 N N . SER A 1 201 ? 9.921 3.134 -24.122 1.00 95.06 201 SER A N 1
ATOM 1566 C CA . SER A 1 201 ? 9.108 2.586 -23.022 1.00 95.06 201 SER A CA 1
ATOM 1567 C C . SER A 1 201 ? 9.842 2.730 -21.695 1.00 95.06 201 SER A C 1
ATOM 1569 O O . SER A 1 201 ? 11.063 2.572 -21.640 1.00 95.06 201 SER A O 1
ATOM 1571 N N . THR A 1 202 ? 9.111 3.016 -20.629 1.00 94.81 202 THR A N 1
ATOM 1572 C CA . THR A 1 202 ? 9.696 3.426 -19.352 1.00 94.81 202 THR A CA 1
ATOM 1573 C C . THR A 1 202 ? 9.837 2.230 -18.417 1.00 94.81 202 THR A C 1
ATOM 1575 O O . THR A 1 202 ? 8.916 1.424 -18.315 1.00 94.81 202 THR A O 1
ATOM 1578 N N . VAL A 1 203 ? 10.967 2.110 -17.720 1.00 95.50 203 VAL A N 1
ATOM 1579 C CA . VAL A 1 203 ? 11.219 1.050 -16.739 1.00 95.50 203 VAL A CA 1
ATOM 1580 C C . VAL A 1 203 ? 11.366 1.656 -15.348 1.00 95.50 203 VAL A C 1
ATOM 1582 O O . VAL A 1 203 ? 12.110 2.616 -15.142 1.00 95.50 203 VAL A O 1
ATOM 1585 N N . TYR A 1 204 ? 10.664 1.066 -14.388 1.00 95.81 204 TYR A N 1
ATOM 1586 C CA . TYR A 1 204 ? 10.620 1.485 -12.994 1.00 95.81 204 TYR A CA 1
ATOM 1587 C C . TYR A 1 204 ? 11.030 0.351 -12.060 1.00 95.81 204 TYR A C 1
ATOM 1589 O O . TYR A 1 204 ? 10.790 -0.818 -12.363 1.00 95.81 204 TYR A O 1
ATOM 1597 N N . ILE A 1 205 ? 11.552 0.707 -10.888 1.00 96.06 205 ILE A N 1
ATOM 1598 C CA . ILE A 1 205 ? 11.586 -0.185 -9.729 1.00 96.06 205 ILE A CA 1
ATOM 1599 C C . ILE A 1 205 ? 10.379 0.175 -8.871 1.00 96.06 205 ILE A C 1
ATOM 1601 O O . ILE A 1 205 ? 10.352 1.248 -8.267 1.00 96.06 205 ILE A O 1
ATOM 1605 N N . LEU A 1 206 ? 9.369 -0.691 -8.855 1.00 94.88 206 LEU A N 1
ATOM 1606 C CA . LEU A 1 206 ? 8.099 -0.398 -8.198 1.00 94.88 206 LEU A CA 1
ATOM 1607 C C . LEU A 1 206 ? 7.832 -1.339 -7.044 1.00 94.88 206 LEU A C 1
ATOM 1609 O O . LEU A 1 206 ? 8.004 -2.548 -7.178 1.00 94.88 206 LEU A O 1
ATOM 1613 N N . GLU A 1 207 ? 7.277 -0.760 -5.990 1.00 95.88 207 GLU A N 1
ATOM 1614 C CA . GLU A 1 207 ? 6.547 -1.480 -4.960 1.00 95.88 207 GLU A CA 1
ATOM 1615 C C . GLU A 1 207 ? 5.050 -1.278 -5.188 1.00 95.88 207 GLU A C 1
ATOM 1617 O O . GLU A 1 207 ? 4.578 -0.156 -5.410 1.00 95.88 207 GLU A O 1
ATOM 1622 N N . GLU A 1 208 ? 4.291 -2.367 -5.167 1.00 96.44 208 GLU A N 1
ATOM 1623 C CA . GLU A 1 208 ? 2.833 -2.319 -5.203 1.00 96.44 208 GLU A CA 1
ATOM 1624 C C . GLU A 1 208 ? 2.267 -2.623 -3.818 1.00 96.44 208 GLU A C 1
ATOM 1626 O O . GLU A 1 208 ? 2.442 -3.725 -3.298 1.00 96.44 208 GLU A O 1
ATOM 1631 N N . HIS A 1 209 ? 1.558 -1.655 -3.243 1.00 98.00 209 HIS A N 1
ATOM 1632 C CA . HIS A 1 209 ? 0.862 -1.775 -1.970 1.00 98.00 209 HIS A CA 1
ATOM 1633 C C . HIS A 1 209 ? -0.631 -1.916 -2.207 1.00 98.00 209 HIS A C 1
ATOM 1635 O O . HIS A 1 209 ? -1.299 -0.962 -2.602 1.00 98.00 209 HIS A O 1
ATOM 1641 N N . ARG A 1 210 ? -1.164 -3.107 -1.942 1.00 98.06 210 ARG A N 1
ATOM 1642 C CA . ARG A 1 210 ? -2.591 -3.397 -2.047 1.00 98.06 210 ARG A CA 1
ATOM 1643 C C . ARG A 1 210 ? -3.214 -3.574 -0.671 1.00 98.06 210 ARG A C 1
ATOM 1645 O O . ARG A 1 210 ? -2.871 -4.489 0.076 1.00 98.06 210 ARG A O 1
ATOM 1652 N N . TYR A 1 211 ? -4.160 -2.706 -0.365 1.00 98.38 211 TYR A N 1
ATOM 1653 C CA . TYR A 1 211 ? -4.910 -2.648 0.875 1.00 98.38 211 TYR A CA 1
ATOM 1654 C C . TYR A 1 211 ? -6.285 -3.268 0.683 1.00 98.38 211 TYR A C 1
ATOM 1656 O O . TYR A 1 211 ? -7.078 -2.768 -0.109 1.00 98.38 211 TYR A O 1
ATOM 1664 N N . GLN A 1 212 ? -6.585 -4.324 1.435 1.00 97.44 212 GLN A N 1
ATOM 1665 C CA . GLN A 1 212 ? -7.868 -5.019 1.343 1.00 97.44 212 GLN A CA 1
ATOM 1666 C C . GLN A 1 212 ? -8.370 -5.485 2.710 1.00 97.44 212 GLN A C 1
ATOM 1668 O O . GLN A 1 212 ? -7.594 -5.882 3.585 1.00 97.44 212 GLN A O 1
ATOM 1673 N N . LEU A 1 213 ? -9.692 -5.498 2.870 1.00 97.00 213 LEU A N 1
ATOM 1674 C CA . LEU A 1 213 ? -10.360 -6.058 4.039 1.00 97.00 213 LEU A CA 1
ATOM 1675 C C . LEU A 1 213 ? -10.700 -7.534 3.797 1.00 97.00 213 LEU A C 1
ATOM 1677 O O . LEU A 1 213 ? -11.513 -7.851 2.933 1.00 97.00 213 LEU A O 1
ATOM 1681 N N . VAL A 1 214 ? -10.102 -8.442 4.572 1.00 96.88 214 VAL A N 1
ATOM 1682 C CA . VAL A 1 214 ? -10.358 -9.891 4.477 1.00 96.88 214 VAL A CA 1
ATOM 1683 C C . VAL A 1 214 ? -10.546 -10.464 5.875 1.00 96.88 214 VAL A C 1
ATOM 1685 O O . VAL A 1 214 ? -9.677 -10.295 6.728 1.00 96.88 214 VAL A O 1
ATOM 1688 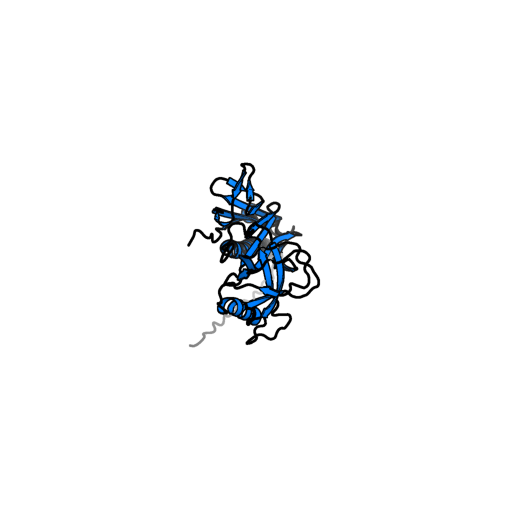N N . ASP A 1 215 ? -11.665 -11.151 6.110 1.00 96.00 215 ASP A N 1
ATOM 1689 C CA . ASP A 1 215 ? -12.016 -11.757 7.405 1.00 96.00 215 ASP A CA 1
ATOM 1690 C C . ASP A 1 215 ? -11.926 -10.767 8.579 1.00 96.00 215 ASP A C 1
ATOM 1692 O O . ASP A 1 215 ? -11.358 -11.074 9.629 1.00 96.00 215 ASP A O 1
ATOM 1696 N N . HIS A 1 216 ? -12.439 -9.548 8.382 1.00 96.25 216 HIS A N 1
ATOM 1697 C CA . HIS A 1 216 ? -12.377 -8.453 9.358 1.00 96.25 216 HIS A CA 1
ATOM 1698 C C . HIS A 1 216 ? -10.964 -7.984 9.731 1.00 96.25 216 HIS A C 1
ATOM 1700 O O . HIS A 1 216 ? -10.755 -7.350 10.770 1.00 96.25 216 HIS A O 1
ATOM 1706 N N . LYS A 1 217 ? -9.974 -8.296 8.894 1.00 96.44 217 LYS A N 1
ATOM 1707 C CA . LYS A 1 217 ? -8.590 -7.859 9.056 1.00 96.44 217 LYS A CA 1
ATOM 1708 C C . LYS A 1 217 ? -8.192 -7.000 7.876 1.00 96.44 217 LYS A C 1
ATOM 1710 O O . LYS A 1 217 ? -8.387 -7.389 6.724 1.00 96.44 217 LYS A O 1
ATOM 1715 N N . MET A 1 218 ? -7.599 -5.855 8.176 1.00 97.81 218 MET A N 1
ATOM 1716 C CA . MET A 1 218 ? -6.967 -5.037 7.161 1.00 97.81 218 MET A CA 1
ATOM 1717 C C . MET A 1 218 ? -5.632 -5.671 6.785 1.00 97.81 218 MET A C 1
ATOM 1719 O O . MET A 1 218 ? -4.745 -5.818 7.633 1.00 97.81 218 MET A O 1
ATOM 1723 N N . LYS A 1 219 ? -5.504 -6.072 5.522 1.00 98.00 219 LYS A N 1
ATOM 1724 C CA . LYS A 1 219 ? -4.294 -6.681 4.973 1.00 98.00 219 LYS A CA 1
ATOM 1725 C C . LYS A 1 219 ? -3.613 -5.705 4.024 1.00 98.00 219 LYS A C 1
ATOM 1727 O O . LYS A 1 219 ? -4.274 -5.119 3.172 1.00 98.00 219 LYS A O 1
ATOM 1732 N N . LEU A 1 220 ? -2.297 -5.589 4.161 1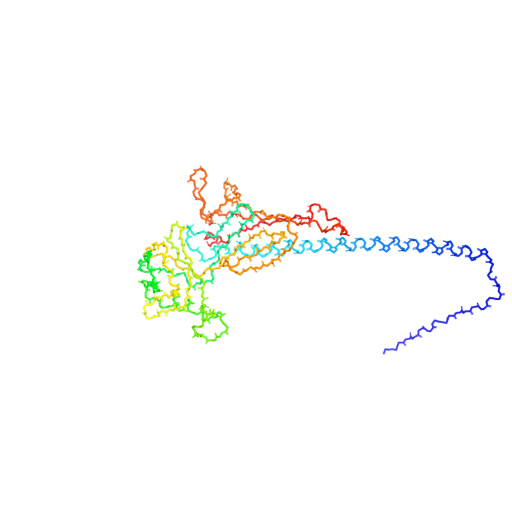.00 98.25 220 LEU A N 1
ATOM 1733 C CA . LEU A 1 220 ? -1.412 -5.000 3.163 1.00 98.25 220 LEU A CA 1
ATOM 1734 C C . LEU A 1 220 ? -0.718 -6.137 2.423 1.00 98.25 220 LEU A C 1
ATOM 1736 O O . LEU A 1 220 ? -0.020 -6.946 3.033 1.00 98.25 220 LEU A O 1
ATOM 1740 N N . ILE A 1 221 ? -0.932 -6.209 1.119 1.00 98.12 221 ILE A N 1
ATOM 1741 C CA . ILE A 1 221 ? -0.201 -7.094 0.225 1.00 98.12 221 ILE A CA 1
ATOM 1742 C C . ILE A 1 221 ? 0.841 -6.250 -0.496 1.00 98.12 221 ILE A C 1
ATOM 1744 O O . ILE A 1 221 ? 0.487 -5.331 -1.228 1.00 98.12 221 ILE A O 1
ATOM 1748 N N . ILE A 1 222 ? 2.109 -6.587 -0.287 1.00 97.12 222 ILE A N 1
ATOM 1749 C CA . ILE A 1 222 ? 3.252 -5.987 -0.964 1.00 97.12 222 ILE A CA 1
ATOM 1750 C C . ILE A 1 222 ? 3.650 -6.912 -2.110 1.00 97.12 222 ILE A C 1
ATOM 1752 O O . ILE A 1 222 ? 3.866 -8.116 -1.920 1.00 97.12 222 ILE A O 1
ATOM 1756 N N . ASP A 1 223 ? 3.691 -6.348 -3.309 1.00 94.94 223 ASP A N 1
ATOM 1757 C CA . ASP A 1 223 ? 4.112 -7.011 -4.537 1.00 94.94 223 ASP A CA 1
ATOM 1758 C C . ASP A 1 223 ? 3.393 -8.327 -4.860 1.00 94.94 223 ASP A C 1
ATOM 1760 O O . ASP A 1 223 ? 3.971 -9.283 -5.382 1.00 94.94 223 ASP A O 1
ATOM 1764 N N . GLY A 1 224 ? 2.111 -8.405 -4.500 1.00 93.44 224 GLY A N 1
ATOM 1765 C CA . GLY A 1 224 ? 1.259 -9.568 -4.753 1.00 93.44 224 GLY A CA 1
ATOM 1766 C C . GLY A 1 224 ? 1.614 -10.835 -3.962 1.00 93.44 224 GLY A C 1
ATOM 1767 O O . GLY A 1 224 ? 0.911 -11.833 -4.098 1.00 93.44 224 GLY A O 1
ATOM 1768 N N . SER A 1 225 ? 2.665 -10.825 -3.134 1.00 92.88 225 SER A N 1
ATOM 1769 C CA . SER A 1 225 ? 3.194 -12.034 -2.483 1.00 92.88 225 SER A CA 1
ATOM 1770 C C . SER A 1 225 ? 3.327 -11.903 -0.966 1.00 92.88 225 SER A C 1
ATOM 1772 O O . SER A 1 225 ? 2.926 -12.807 -0.227 1.00 92.88 225 SER A O 1
ATOM 1774 N N . LYS A 1 226 ? 3.835 -10.773 -0.464 1.00 96.31 226 LYS A N 1
ATOM 1775 C CA . LYS A 1 226 ? 4.038 -10.556 0.970 1.00 96.31 226 LYS A CA 1
ATOM 1776 C C . LYS A 1 226 ? 2.774 -9.976 1.587 1.00 96.31 226 LYS A C 1
ATOM 1778 O O . LYS A 1 226 ? 2.442 -8.821 1.364 1.00 96.31 226 LYS A O 1
ATOM 1783 N N . THR A 1 227 ? 2.078 -10.772 2.394 1.00 97.69 227 THR A N 1
ATOM 1784 C CA . THR A 1 227 ? 0.856 -10.333 3.084 1.00 97.69 227 THR A CA 1
ATOM 1785 C C . THR A 1 227 ? 1.143 -10.001 4.544 1.00 97.69 227 THR A C 1
ATOM 1787 O O . THR A 1 227 ? 1.643 -10.840 5.292 1.00 97.69 227 THR A O 1
ATOM 1790 N N . LEU A 1 228 ? 0.779 -8.792 4.961 1.00 97.81 228 LEU A N 1
ATOM 1791 C CA . LEU A 1 228 ? 0.891 -8.289 6.325 1.00 97.81 228 LEU A CA 1
ATOM 1792 C C . LEU A 1 228 ? -0.504 -7.997 6.881 1.00 97.81 228 LEU A C 1
ATOM 1794 O O . LEU A 1 228 ? -1.311 -7.331 6.235 1.00 97.81 228 LEU A O 1
ATOM 1798 N N . ASN A 1 229 ? -0.787 -8.471 8.094 1.00 97.31 229 ASN A N 1
ATOM 1799 C CA . ASN A 1 229 ? -1.984 -8.056 8.824 1.00 97.31 229 ASN A CA 1
ATOM 1800 C C . ASN A 1 229 ? -1.661 -6.745 9.543 1.00 97.31 229 ASN A C 1
ATOM 1802 O O . ASN A 1 229 ? -0.827 -6.743 10.446 1.00 97.31 229 ASN A O 1
ATOM 1806 N N . ILE A 1 230 ? -2.307 -5.653 9.138 1.00 96.06 230 ILE A N 1
ATOM 1807 C CA . ILE A 1 230 ? -2.098 -4.337 9.745 1.00 96.06 230 ILE A CA 1
ATOM 1808 C C . ILE A 1 230 ? -2.888 -4.252 11.046 1.00 96.06 230 ILE A C 1
ATOM 1810 O O . ILE A 1 230 ? -2.325 -4.023 12.112 1.00 96.06 230 ILE A O 1
ATOM 1814 N N . VAL A 1 231 ? -4.200 -4.468 10.953 1.00 95.81 231 VAL A N 1
ATOM 1815 C CA . VAL A 1 231 ? -5.141 -4.277 12.057 1.00 95.81 231 VAL A CA 1
ATOM 1816 C C . VAL A 1 231 ? -6.284 -5.284 11.957 1.00 95.81 231 VAL A C 1
ATOM 1818 O O . VAL A 1 231 ? -6.716 -5.656 10.866 1.00 95.81 231 VAL A O 1
ATOM 1821 N N . ASN A 1 232 ? -6.775 -5.726 13.114 1.00 95.00 232 ASN A N 1
ATOM 1822 C CA . ASN A 1 232 ? -7.919 -6.626 13.240 1.00 95.00 232 ASN A CA 1
ATOM 1823 C C . ASN A 1 232 ? -9.205 -5.854 13.579 1.00 95.00 232 ASN A C 1
ATOM 1825 O O . ASN A 1 232 ? -9.165 -4.676 13.933 1.00 95.00 232 ASN A O 1
ATOM 1829 N N . SER A 1 233 ? -10.337 -6.558 13.551 1.00 94.56 233 SER A N 1
ATOM 1830 C CA . SER A 1 233 ? -11.642 -6.049 13.989 1.00 94.56 233 SER A CA 1
ATOM 1831 C C . SER A 1 233 ? -12.131 -4.855 13.166 1.00 94.56 233 SER A C 1
ATOM 1833 O O . SER A 1 233 ? -12.679 -3.900 13.713 1.00 94.56 233 SER A O 1
ATOM 1835 N N . ILE A 1 234 ? -11.950 -4.915 11.847 1.00 96.69 234 ILE A N 1
ATOM 1836 C CA . ILE A 1 234 ? -12.469 -3.929 10.895 1.00 96.69 234 ILE A CA 1
ATOM 1837 C C . ILE A 1 234 ? -13.769 -4.453 10.270 1.00 96.69 234 ILE A C 1
ATOM 1839 O O . ILE A 1 234 ? -13.829 -5.568 9.754 1.00 96.69 234 ILE A O 1
ATOM 1843 N N . ASP A 1 235 ? -14.823 -3.647 10.355 1.00 97.06 235 ASP A N 1
ATOM 1844 C CA . ASP A 1 235 ? -16.158 -3.903 9.805 1.00 97.06 235 ASP A CA 1
ATOM 1845 C C . ASP A 1 235 ? -16.214 -3.508 8.327 1.00 97.06 235 ASP A C 1
ATOM 1847 O O . ASP A 1 235 ? -16.651 -4.289 7.487 1.00 97.06 235 ASP A O 1
ATOM 1851 N N . SER A 1 236 ? -15.714 -2.314 7.995 1.00 97.19 236 SER A N 1
ATOM 1852 C CA . SER A 1 236 ? -15.694 -1.815 6.619 1.00 97.19 236 SER A CA 1
ATOM 1853 C C . SER A 1 236 ? -14.470 -0.951 6.329 1.00 97.19 236 SER A C 1
ATOM 1855 O O . SER A 1 236 ? -14.002 -0.205 7.191 1.00 97.19 236 SER A O 1
ATOM 1857 N N . PHE A 1 237 ? -14.015 -1.007 5.081 1.00 97.56 237 PHE A N 1
ATOM 1858 C CA . PHE A 1 237 ? -12.987 -0.153 4.497 1.00 97.56 237 PHE A CA 1
ATOM 1859 C C . PHE A 1 237 ? -13.550 0.398 3.188 1.00 97.56 237 PHE A C 1
ATOM 1861 O O . PHE A 1 237 ? -13.921 -0.382 2.316 1.00 97.56 237 PHE A O 1
ATOM 1868 N N . ASP A 1 238 ? -13.682 1.719 3.101 1.00 97.12 238 ASP A N 1
ATOM 1869 C CA . ASP A 1 238 ? -14.257 2.418 1.952 1.00 97.12 238 ASP A CA 1
ATOM 1870 C C . ASP A 1 238 ? -13.312 3.531 1.498 1.00 97.12 238 ASP A C 1
ATOM 1872 O O . ASP A 1 238 ? -12.818 4.326 2.302 1.00 97.12 238 ASP A O 1
ATOM 1876 N N . VAL A 1 239 ? -13.056 3.579 0.199 1.00 96.69 239 VAL A N 1
ATOM 1877 C CA . VAL A 1 239 ? -12.141 4.512 -0.443 1.00 96.69 239 VAL A CA 1
ATOM 1878 C C . VAL A 1 239 ? -12.900 5.263 -1.515 1.00 96.69 239 VAL A C 1
ATOM 1880 O O . VAL A 1 239 ? -13.515 4.673 -2.397 1.00 96.69 239 VAL A O 1
ATOM 1883 N N . LYS A 1 240 ? -12.830 6.591 -1.450 1.00 94.44 240 LYS A N 1
ATOM 1884 C CA . LYS A 1 240 ? -13.432 7.488 -2.432 1.00 94.44 240 LYS A CA 1
ATOM 1885 C C . LYS A 1 240 ? -12.382 8.431 -2.969 1.00 94.44 240 LYS A C 1
ATOM 1887 O O . LYS A 1 240 ? -11.630 9.042 -2.211 1.00 94.44 240 LYS A O 1
ATOM 1892 N N . VAL A 1 241 ? -12.358 8.582 -4.281 1.00 93.44 241 VAL A N 1
ATOM 1893 C CA . VAL A 1 241 ? -11.406 9.444 -4.964 1.00 93.44 241 VAL A CA 1
ATOM 1894 C C . VAL A 1 241 ? -12.131 10.699 -5.436 1.00 93.44 241 VAL A C 1
ATOM 1896 O O . VAL A 1 241 ? -13.177 10.632 -6.076 1.00 93.44 241 VAL A O 1
ATOM 1899 N N . SER A 1 242 ? -11.590 11.866 -5.104 1.00 92.19 242 SER A N 1
ATOM 1900 C CA . SER A 1 242 ? -12.140 13.158 -5.509 1.00 92.19 242 SER A CA 1
ATOM 1901 C C . SER A 1 242 ? -11.294 13.766 -6.620 1.00 92.19 242 SER A C 1
ATOM 1903 O O . SER A 1 242 ? -10.081 13.945 -6.480 1.00 92.19 242 SER A O 1
ATOM 1905 N N . LEU A 1 243 ? -11.962 14.106 -7.715 1.00 89.31 243 LEU A N 1
ATOM 1906 C CA . LEU A 1 243 ? -11.450 14.896 -8.828 1.00 89.31 243 LEU A CA 1
ATOM 1907 C C . LEU A 1 243 ? -12.025 16.322 -8.741 1.00 89.31 243 LEU A C 1
ATOM 1909 O O . LEU A 1 243 ? -13.022 16.528 -8.048 1.00 89.31 243 LEU A O 1
ATOM 1913 N N . PRO A 1 244 ? -11.467 17.305 -9.474 1.00 86.31 244 PRO A N 1
ATOM 1914 C CA . PRO A 1 244 ? -11.903 18.702 -9.385 1.00 86.31 244 PRO A CA 1
ATOM 1915 C C . PRO A 1 244 ? -13.398 18.929 -9.653 1.00 86.31 244 PRO A C 1
ATOM 1917 O O . PRO A 1 244 ? -13.977 19.876 -9.132 1.00 86.31 244 PRO A O 1
ATOM 1920 N N . THR A 1 245 ? -14.022 18.082 -10.477 1.00 85.25 245 THR A N 1
ATOM 1921 C CA . THR A 1 245 ? -15.421 18.244 -10.904 1.00 85.25 245 THR A CA 1
ATOM 1922 C C . THR A 1 245 ? -16.329 17.080 -10.525 1.00 85.25 245 THR A C 1
ATOM 1924 O O . THR A 1 245 ? -17.545 17.230 -10.590 1.00 85.25 245 THR A O 1
ATOM 1927 N N . ILE A 1 246 ? -15.774 15.925 -10.144 1.00 84.62 246 ILE A N 1
ATOM 1928 C CA . ILE A 1 246 ? -16.540 14.703 -9.863 1.00 84.62 246 ILE A CA 1
ATOM 1929 C C . ILE A 1 246 ? -15.940 13.940 -8.677 1.00 84.62 246 ILE A C 1
ATOM 1931 O O . ILE A 1 246 ? -14.740 13.999 -8.420 1.00 84.62 246 ILE A O 1
ATOM 1935 N N . SER A 1 247 ? -16.771 13.193 -7.955 1.00 81.69 247 SER A N 1
ATOM 1936 C CA . SER A 1 247 ? -16.303 12.183 -6.999 1.00 81.69 247 SER A CA 1
ATOM 1937 C C . SER A 1 247 ? -16.524 10.803 -7.599 1.00 81.69 247 SER A C 1
ATOM 1939 O O . SER A 1 247 ? -17.610 10.520 -8.099 1.00 81.69 247 SER A O 1
ATOM 1941 N N . VAL A 1 248 ? -15.492 9.967 -7.561 1.00 83.31 248 VAL A N 1
ATOM 1942 C CA . VAL A 1 248 ? -15.480 8.625 -8.142 1.00 83.31 248 VAL A CA 1
ATOM 1943 C C . VAL A 1 248 ? -15.279 7.618 -7.015 1.00 83.31 248 VAL A C 1
ATOM 1945 O O . VAL A 1 248 ? -14.351 7.741 -6.214 1.00 83.31 248 VAL A O 1
ATOM 1948 N N . GLU A 1 249 ? -16.167 6.630 -6.931 1.00 78.75 249 GLU A N 1
ATOM 1949 C CA . GLU A 1 249 ? -16.101 5.589 -5.894 1.00 78.75 249 GLU A CA 1
ATOM 1950 C C . GLU A 1 249 ? -15.127 4.462 -6.263 1.00 78.75 249 GLU A C 1
ATOM 1952 O O . GLU A 1 249 ? -14.529 3.852 -5.386 1.00 78.75 249 GLU A O 1
ATOM 1957 N N . THR A 1 250 ? -14.927 4.206 -7.559 1.00 85.19 250 THR A N 1
ATOM 1958 C CA . THR A 1 250 ? -14.075 3.119 -8.062 1.00 85.19 250 THR A CA 1
ATOM 1959 C C . THR A 1 250 ? -13.417 3.489 -9.384 1.00 85.19 250 THR A C 1
ATOM 1961 O O . THR A 1 250 ? -14.065 4.086 -10.245 1.00 85.19 250 THR A O 1
ATOM 1964 N N . GLY A 1 251 ? -12.173 3.069 -9.590 1.00 84.81 251 GLY A N 1
ATOM 1965 C CA . GLY A 1 251 ? -11.482 3.221 -10.866 1.00 84.81 251 GLY A CA 1
ATOM 1966 C C . GLY A 1 251 ? -9.969 3.042 -10.764 1.00 84.81 251 GLY A C 1
ATOM 1967 O O . GLY A 1 251 ? -9.361 3.290 -9.723 1.00 84.81 251 GLY A O 1
ATOM 1968 N N . THR A 1 252 ? -9.360 2.643 -11.877 1.00 86.25 252 THR A N 1
ATOM 1969 C CA . THR A 1 252 ? -7.909 2.682 -12.106 1.00 86.25 252 THR A CA 1
ATOM 1970 C C . THR A 1 252 ? -7.562 4.035 -12.718 1.00 86.25 252 THR A C 1
ATOM 1972 O O . THR A 1 252 ? -8.200 4.415 -13.693 1.00 86.25 252 THR A O 1
ATOM 1975 N N . PHE A 1 253 ? -6.597 4.781 -12.173 1.00 87.38 253 PHE A N 1
ATOM 1976 C CA . PHE A 1 253 ? -6.237 6.115 -12.675 1.00 87.38 253 PHE A CA 1
ATOM 1977 C C . PHE A 1 253 ? -4.963 6.053 -13.515 1.00 87.38 253 PHE A C 1
ATOM 1979 O O . PHE A 1 253 ? -3.897 5.937 -12.918 1.00 87.38 253 PHE A O 1
ATOM 1986 N N . PRO A 1 254 ? -5.039 6.180 -14.856 1.00 86.12 254 PRO A N 1
ATOM 1987 C CA . PRO A 1 254 ? -6.027 6.972 -15.604 1.00 86.12 254 PRO A CA 1
ATOM 1988 C C . PRO A 1 254 ? -7.414 6.329 -15.792 1.00 86.12 254 PRO A C 1
ATOM 1990 O O . PRO A 1 254 ? -7.540 5.252 -16.365 1.00 86.12 254 PRO A O 1
ATOM 1993 N N . TYR A 1 255 ? -8.459 7.048 -15.369 1.00 87.69 255 TYR A N 1
ATOM 1994 C CA . TYR A 1 255 ? -9.859 6.612 -15.360 1.00 87.69 255 TYR A CA 1
ATOM 1995 C C . TYR A 1 255 ? -10.655 7.352 -16.435 1.00 87.69 255 TYR A C 1
ATOM 1997 O O . TYR A 1 255 ? -10.716 8.581 -16.410 1.00 87.69 255 TYR A O 1
ATOM 2005 N N . THR A 1 256 ? -11.287 6.635 -17.365 1.00 86.06 256 THR A N 1
ATOM 2006 C CA . THR A 1 256 ? -12.199 7.251 -18.344 1.00 86.06 256 THR A CA 1
ATOM 2007 C C . THR A 1 256 ? -13.618 7.226 -17.800 1.00 86.06 256 THR A C 1
ATOM 2009 O O . THR A 1 256 ? -14.203 6.161 -17.613 1.00 86.06 256 THR A O 1
ATOM 2012 N N . HIS A 1 257 ? -14.152 8.409 -17.517 1.00 86.50 257 HIS A N 1
ATOM 2013 C CA . HIS A 1 257 ? -15.492 8.575 -16.980 1.00 86.50 257 HIS A CA 1
ATOM 2014 C C . HIS A 1 257 ? -16.553 8.508 -18.093 1.00 86.50 257 HIS A C 1
ATOM 2016 O O . HIS A 1 257 ? -16.253 8.576 -19.286 1.00 86.50 257 HIS A O 1
ATOM 2022 N N . THR A 1 258 ? -17.819 8.372 -17.698 1.00 86.50 258 THR A N 1
ATOM 2023 C CA . THR A 1 258 ? -18.972 8.233 -18.609 1.00 86.50 258 THR A CA 1
ATOM 2024 C C . THR A 1 258 ? -19.217 9.444 -19.513 1.00 86.50 258 THR A C 1
ATOM 2026 O O . THR A 1 258 ? -19.897 9.321 -20.527 1.00 86.50 258 THR A O 1
ATOM 2029 N N . ASP A 1 259 ? -18.636 10.597 -19.187 1.00 85.25 259 ASP A N 1
ATOM 2030 C CA . ASP A 1 259 ? -18.648 11.808 -20.015 1.00 85.25 259 ASP A CA 1
ATOM 2031 C C . ASP A 1 259 ? -17.581 11.797 -21.128 1.00 85.25 259 ASP A C 1
ATOM 2033 O O . ASP A 1 259 ? -17.467 12.761 -21.882 1.00 85.25 259 ASP A O 1
ATOM 2037 N N . GLY A 1 260 ? -16.794 10.721 -21.231 1.00 87.69 260 GLY A N 1
ATOM 2038 C CA . GLY A 1 260 ? -15.710 10.570 -22.199 1.00 87.69 260 GLY A CA 1
ATOM 2039 C C . GLY A 1 260 ? -14.388 11.210 -21.771 1.00 87.69 260 GLY A C 1
ATOM 2040 O O . GLY A 1 260 ? -13.401 11.089 -22.497 1.00 87.69 260 GLY A O 1
ATOM 2041 N N . ASN A 1 261 ? -14.323 11.859 -20.603 1.00 88.12 261 ASN A N 1
ATOM 2042 C CA . ASN A 1 261 ? -13.090 12.465 -20.112 1.00 88.12 261 ASN A CA 1
ATOM 2043 C C . ASN A 1 261 ? -12.207 11.432 -19.400 1.00 88.12 261 ASN A C 1
ATOM 2045 O O . ASN A 1 261 ? -12.649 10.720 -18.496 1.00 88.12 261 ASN A O 1
ATOM 2049 N N . THR A 1 262 ? -10.920 11.395 -19.759 1.00 89.75 262 THR A N 1
ATOM 2050 C CA . THR A 1 262 ? -9.909 10.610 -19.037 1.00 89.75 262 THR A CA 1
ATOM 2051 C C . THR A 1 262 ? -9.270 11.446 -17.932 1.00 89.75 262 THR A C 1
ATOM 2053 O O . THR A 1 262 ? -8.561 12.427 -18.174 1.00 89.75 262 THR A O 1
ATOM 2056 N N . TYR A 1 263 ? -9.489 11.026 -16.695 1.00 90.00 263 TYR A N 1
ATOM 2057 C CA . TYR A 1 263 ? -8.926 11.615 -15.496 1.00 90.00 263 TYR A CA 1
ATOM 2058 C C . TYR A 1 263 ? -7.657 10.878 -15.087 1.00 90.00 263 TYR A C 1
ATOM 2060 O O . TYR A 1 263 ? -7.681 9.698 -14.751 1.00 90.00 263 TYR A O 1
ATOM 2068 N N . ARG A 1 264 ? -6.532 11.589 -15.108 1.00 90.50 264 ARG A N 1
ATOM 2069 C CA . ARG A 1 264 ? -5.210 11.049 -14.766 1.00 90.50 264 ARG A CA 1
ATOM 2070 C C . ARG A 1 264 ? -4.924 11.192 -13.273 1.00 90.50 264 ARG A C 1
ATOM 2072 O O . ARG A 1 264 ? -5.477 12.077 -12.620 1.00 90.50 264 ARG A O 1
ATOM 2079 N N . TRP A 1 265 ? -4.031 10.359 -12.743 1.00 89.81 265 TRP A N 1
ATOM 2080 C CA . TRP A 1 265 ? -3.706 10.327 -11.311 1.00 89.81 265 TRP A CA 1
ATOM 2081 C C . TRP A 1 265 ? -3.185 11.678 -10.776 1.00 89.81 265 TRP A C 1
ATOM 2083 O O . TRP A 1 265 ? -3.463 12.055 -9.643 1.00 89.81 265 TRP A O 1
ATOM 2093 N N . TRP A 1 266 ? -2.485 12.463 -11.600 1.00 88.75 266 TRP A N 1
ATOM 2094 C CA . TRP A 1 266 ? -1.963 13.771 -11.190 1.00 88.75 266 TRP A CA 1
ATOM 2095 C C . TRP A 1 266 ? -3.058 14.840 -11.026 1.00 88.75 266 TRP A C 1
ATOM 2097 O O . TRP A 1 266 ? -2.818 15.882 -10.416 1.00 88.75 266 TRP A O 1
ATOM 2107 N N . ARG A 1 267 ? -4.272 14.590 -11.542 1.00 90.62 267 ARG A N 1
ATOM 2108 C CA . ARG A 1 267 ? -5.451 15.454 -11.355 1.00 90.62 267 ARG A CA 1
ATOM 2109 C C . ARG A 1 267 ? -6.248 15.123 -10.099 1.00 90.62 267 ARG A C 1
ATOM 2111 O O . ARG A 1 267 ? -7.249 15.788 -9.843 1.00 90.62 267 ARG A O 1
ATOM 2118 N N . LEU A 1 268 ? -5.859 14.099 -9.342 1.00 90.50 268 LEU A N 1
ATOM 2119 C CA . LEU A 1 268 ? -6.547 13.755 -8.105 1.00 90.50 268 LEU A CA 1
ATOM 2120 C C . LEU A 1 268 ? -6.437 14.912 -7.113 1.00 90.50 268 LEU A C 1
ATOM 2122 O O . LEU A 1 268 ? -5.342 15.371 -6.798 1.00 90.50 268 LEU A O 1
ATOM 2126 N N . GLN A 1 269 ? -7.585 15.380 -6.625 1.00 92.06 269 GLN A N 1
ATOM 2127 C CA . GLN A 1 269 ? -7.633 16.410 -5.596 1.00 92.06 269 GLN A CA 1
ATOM 2128 C C . GLN A 1 269 ? -7.412 15.786 -4.224 1.00 92.06 269 GLN A C 1
ATOM 2130 O O . GLN A 1 269 ? -6.669 16.326 -3.417 1.00 92.06 269 GLN A O 1
ATOM 2135 N N . SER A 1 270 ? -8.055 14.650 -3.953 1.00 94.19 270 SER A N 1
ATOM 2136 C CA . SER A 1 270 ? -7.838 13.908 -2.715 1.00 94.19 270 SER A CA 1
ATOM 2137 C C . SER A 1 270 ? -8.332 12.473 -2.807 1.00 94.19 270 SER A C 1
ATOM 2139 O O . SER A 1 270 ? -9.235 12.171 -3.583 1.00 94.19 270 SER A O 1
ATOM 2141 N N . VAL A 1 271 ? -7.814 11.617 -1.936 1.00 95.25 271 VAL A N 1
ATOM 2142 C CA . VAL A 1 271 ? -8.327 10.274 -1.669 1.00 95.25 271 VAL A CA 1
ATOM 2143 C C . VAL A 1 271 ? -8.855 10.250 -0.239 1.00 95.25 271 VAL A C 1
ATOM 2145 O O . VAL A 1 271 ? -8.110 10.481 0.714 1.00 95.25 271 VAL A O 1
ATOM 2148 N N . LYS A 1 272 ? -10.156 10.016 -0.082 1.00 96.62 272 LYS A N 1
ATOM 2149 C CA . LYS A 1 272 ? -10.816 9.869 1.212 1.00 96.62 272 LYS A CA 1
ATOM 2150 C C . LYS A 1 272 ? -10.901 8.391 1.563 1.00 96.62 272 LYS A C 1
ATOM 2152 O O . LYS A 1 272 ? -11.429 7.604 0.790 1.00 96.62 272 LYS A O 1
ATOM 2157 N N . VAL A 1 273 ? -10.417 8.042 2.743 1.00 97.69 273 VAL A N 1
ATOM 2158 C CA . VAL A 1 273 ? -10.451 6.687 3.289 1.00 97.69 273 VAL A CA 1
ATOM 2159 C C . VAL A 1 273 ? -11.328 6.701 4.529 1.00 97.69 273 VAL A C 1
ATOM 2161 O O . VAL A 1 273 ? -11.138 7.540 5.407 1.00 97.69 273 VAL A O 1
ATOM 2164 N N . ASN A 1 274 ? -12.289 5.793 4.601 1.00 97.69 274 ASN A N 1
ATOM 2165 C CA . ASN A 1 274 ? -13.224 5.643 5.704 1.00 97.69 274 ASN A CA 1
ATOM 2166 C C . ASN A 1 274 ? -13.122 4.216 6.248 1.00 97.69 274 ASN A C 1
ATOM 2168 O O . ASN A 1 274 ? -13.240 3.248 5.497 1.00 97.69 274 ASN A O 1
ATOM 2172 N N . ILE A 1 275 ? -12.874 4.085 7.547 1.00 97.69 275 ILE A N 1
ATOM 2173 C CA . ILE A 1 275 ? -12.647 2.799 8.203 1.00 97.69 275 ILE A CA 1
ATOM 2174 C C . ILE A 1 275 ? -13.578 2.699 9.396 1.00 97.69 275 ILE A C 1
ATOM 2176 O O . ILE A 1 275 ? -13.567 3.557 10.281 1.00 97.69 275 ILE A O 1
ATOM 2180 N N . LYS A 1 276 ? -14.335 1.607 9.441 1.00 97.56 276 LYS A N 1
ATOM 2181 C CA . LYS A 1 276 ? -15.227 1.289 10.546 1.00 97.56 276 LYS A CA 1
ATOM 2182 C C . LYS A 1 276 ? -14.728 0.046 11.267 1.00 97.56 276 LYS A C 1
ATOM 2184 O O . LYS A 1 276 ? -14.462 -0.961 10.623 1.00 97.56 276 LYS A O 1
ATOM 2189 N N . ALA A 1 277 ? -14.616 0.102 12.585 1.00 96.94 277 ALA A N 1
ATOM 2190 C CA . ALA A 1 277 ? -14.275 -1.029 13.436 1.00 96.94 277 ALA A CA 1
ATOM 2191 C C . ALA A 1 277 ? -15.523 -1.816 13.864 1.00 96.94 277 ALA A C 1
ATOM 2193 O O . ALA A 1 277 ? -16.625 -1.275 13.987 1.00 96.94 277 ALA A O 1
ATOM 2194 N N . ILE A 1 278 ? -15.328 -3.099 14.150 1.00 94.44 278 ILE A N 1
ATOM 2195 C CA . ILE A 1 278 ? -16.333 -3.969 14.758 1.00 94.44 278 ILE A CA 1
ATOM 2196 C C . ILE A 1 278 ? -16.435 -3.625 16.238 1.00 94.44 278 ILE A C 1
ATOM 2198 O O . ILE A 1 278 ? -15.433 -3.371 16.908 1.00 94.44 278 ILE A O 1
ATOM 2202 N N . ASN A 1 279 ? -17.656 -3.642 16.766 1.00 90.44 279 ASN A N 1
ATOM 2203 C CA . ASN A 1 279 ? -17.852 -3.495 18.201 1.00 90.44 279 ASN A CA 1
ATOM 2204 C C . ASN A 1 279 ? -17.249 -4.720 18.918 1.00 90.44 279 ASN A C 1
ATOM 2206 O O . ASN A 1 279 ? -17.590 -5.845 18.543 1.00 90.44 279 ASN A O 1
ATOM 2210 N N . PRO A 1 280 ? -16.373 -4.542 19.918 1.00 83.88 280 PRO A N 1
ATOM 2211 C CA . PRO A 1 280 ? -15.763 -5.666 20.619 1.00 83.88 280 PRO A CA 1
ATOM 2212 C C . PRO A 1 280 ? -16.812 -6.630 21.205 1.00 83.88 280 PRO A C 1
ATOM 2214 O O . PRO A 1 280 ? -17.940 -6.242 21.513 1.00 83.88 280 PRO A O 1
ATOM 2217 N N . SER A 1 281 ? -16.430 -7.909 21.308 1.00 74.69 281 SER A N 1
ATOM 2218 C CA . SER A 1 281 ? -17.307 -9.063 21.565 1.00 74.69 281 SER A CA 1
ATOM 2219 C C . SER A 1 281 ? -18.302 -8.899 22.731 1.00 74.69 281 SER A C 1
ATOM 2221 O O . SER A 1 281 ? -18.039 -8.143 23.670 1.00 74.69 281 SER A O 1
ATOM 2223 N N . PRO A 1 282 ? -19.415 -9.670 22.746 1.00 58.06 282 PRO A N 1
ATOM 2224 C CA . PRO A 1 282 ? -20.420 -9.630 23.811 1.00 58.06 282 PRO A CA 1
ATOM 2225 C C . PRO A 1 282 ? -19.788 -9.922 25.183 1.00 58.06 282 PRO A C 1
ATOM 2227 O O . PRO A 1 282 ? -19.430 -11.057 25.483 1.00 58.06 282 PRO A O 1
ATOM 2230 N N . GLY A 1 283 ? -19.605 -8.883 25.999 1.00 66.69 283 GLY A N 1
ATOM 2231 C CA . GLY A 1 283 ? -18.871 -8.945 27.270 1.00 66.69 283 GLY A CA 1
ATOM 2232 C C . GLY A 1 283 ? -17.906 -7.772 27.459 1.00 66.69 283 GLY A C 1
ATOM 2233 O O . GLY A 1 283 ? -17.653 -7.368 28.593 1.00 66.69 283 GLY A O 1
ATOM 2234 N N . ALA A 1 284 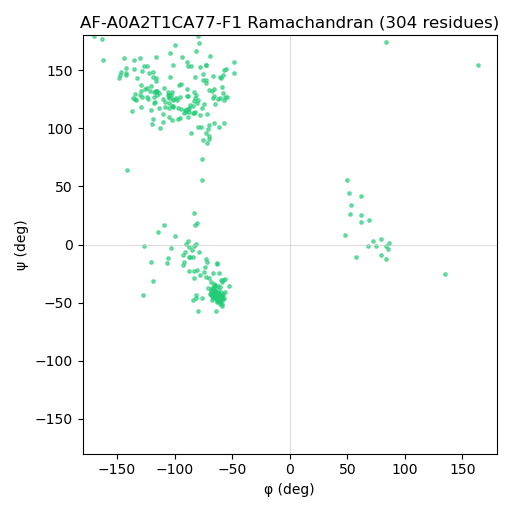? -17.442 -7.171 26.361 1.00 70.81 284 ALA A N 1
ATOM 2235 C CA . ALA A 1 284 ? -16.843 -5.845 26.367 1.00 70.81 284 ALA A CA 1
ATOM 2236 C C . ALA A 1 284 ? -17.940 -4.771 26.439 1.00 70.81 284 ALA A C 1
ATOM 2238 O O . ALA A 1 284 ? -19.081 -4.982 26.010 1.00 70.81 284 ALA A O 1
ATOM 2239 N N . ALA A 1 285 ? -17.613 -3.609 27.001 1.00 76.06 285 ALA A N 1
ATOM 2240 C CA . ALA A 1 285 ? -18.531 -2.483 26.960 1.00 76.06 285 ALA A CA 1
ATOM 2241 C C . ALA A 1 285 ? -18.700 -2.016 25.508 1.00 76.06 285 ALA A C 1
ATOM 2243 O O . ALA A 1 285 ? -17.724 -1.877 24.768 1.00 76.06 285 ALA A O 1
ATOM 2244 N N . LYS A 1 286 ? -19.953 -1.794 25.100 1.00 82.62 286 LYS A N 1
ATOM 2245 C CA . LYS A 1 286 ? -20.265 -1.367 23.738 1.00 82.62 286 LYS A CA 1
ATOM 2246 C C . LYS A 1 286 ? -19.676 0.014 23.491 1.00 82.62 286 LYS A C 1
ATOM 2248 O O . LYS A 1 286 ? -20.058 0.979 24.147 1.00 82.62 286 LYS A O 1
ATOM 2253 N N . VAL A 1 287 ? -18.808 0.111 22.494 1.00 85.56 287 VAL A N 1
ATOM 2254 C CA . VAL A 1 287 ? -18.339 1.404 21.991 1.00 85.56 287 VAL A CA 1
ATOM 2255 C C . VAL A 1 287 ? -19.480 2.062 21.207 1.00 85.56 287 VAL A C 1
ATOM 2257 O O . VAL A 1 287 ? -20.222 1.376 20.493 1.00 85.56 287 VAL A O 1
ATOM 2260 N N . SER A 1 288 ? -19.667 3.373 21.367 1.00 86.56 288 SER A N 1
ATOM 2261 C CA . SER A 1 288 ? -20.692 4.119 20.635 1.00 86.56 288 SER A CA 1
ATOM 2262 C C . SER A 1 288 ? -20.373 4.155 19.135 1.00 86.56 288 SER A C 1
ATOM 2264 O O . SER A 1 288 ? -19.212 4.186 18.733 1.00 86.56 288 SER A O 1
ATOM 2266 N N . GLN A 1 289 ? -21.407 4.118 18.289 1.00 87.00 289 GLN A N 1
ATOM 2267 C CA . GLN A 1 289 ? -21.246 3.959 16.834 1.00 87.00 289 GLN A CA 1
ATOM 2268 C C . GLN A 1 289 ? -20.420 5.083 16.186 1.00 87.00 289 GLN A C 1
ATOM 2270 O O . GLN A 1 289 ? -19.692 4.834 15.232 1.00 87.00 289 GLN A O 1
ATOM 2275 N N . ASP A 1 290 ? -20.472 6.298 16.733 1.00 87.94 290 ASP A N 1
ATOM 2276 C CA . ASP A 1 290 ? -19.672 7.445 16.287 1.00 87.94 290 ASP A CA 1
ATOM 2277 C C . ASP A 1 290 ? -18.165 7.268 16.540 1.00 87.94 290 ASP A C 1
ATOM 2279 O O . ASP A 1 290 ? -17.353 7.866 15.842 1.00 87.94 290 ASP A O 1
ATOM 2283 N N . LYS A 1 291 ? -17.781 6.441 17.521 1.00 89.56 291 LYS A N 1
ATOM 2284 C CA . LYS A 1 291 ? -16.380 6.151 17.873 1.00 89.56 291 LYS A CA 1
ATOM 2285 C C . LYS A 1 291 ? -15.823 4.922 17.166 1.00 89.56 291 LYS A C 1
ATOM 2287 O O . LYS A 1 291 ? -14.627 4.668 17.253 1.00 89.56 291 LYS A O 1
ATOM 2292 N N . LEU A 1 292 ? -16.677 4.164 16.482 1.00 94.00 292 LEU A N 1
ATOM 2293 C CA . LEU A 1 292 ? -16.265 3.027 15.666 1.00 94.00 292 LEU A CA 1
ATOM 2294 C C . LEU A 1 292 ? -15.842 3.447 14.260 1.00 94.00 292 LEU A C 1
ATOM 2296 O O . LEU A 1 292 ? -15.410 2.590 13.505 1.00 94.00 292 LEU A O 1
ATOM 2300 N N . ASN A 1 293 ? -15.975 4.722 13.891 1.00 96.44 293 ASN A N 1
ATOM 2301 C CA . ASN A 1 293 ? -15.687 5.195 12.545 1.00 96.44 293 ASN A CA 1
ATOM 2302 C C . ASN A 1 293 ? -14.589 6.260 12.550 1.00 96.44 293 ASN A C 1
ATOM 2304 O O . ASN A 1 293 ? -14.630 7.195 13.351 1.00 96.44 293 ASN A O 1
ATOM 2308 N N . ILE A 1 294 ? -13.646 6.158 11.617 1.00 97.25 294 ILE A N 1
ATOM 2309 C CA . ILE A 1 294 ? -12.657 7.200 11.349 1.00 97.25 294 ILE A CA 1
ATOM 2310 C C . ILE A 1 294 ? -12.574 7.449 9.845 1.00 97.25 294 ILE A C 1
ATOM 2312 O O . ILE A 1 294 ? -12.653 6.520 9.044 1.00 97.25 294 ILE A O 1
ATOM 2316 N N . ALA A 1 295 ? -12.376 8.705 9.459 1.00 97.56 295 ALA A N 1
ATOM 2317 C CA . ALA A 1 295 ? -12.132 9.065 8.073 1.00 97.56 295 ALA A CA 1
ATOM 2318 C C . ALA A 1 295 ? -10.884 9.942 7.959 1.00 97.56 295 ALA A C 1
ATOM 2320 O O . ALA A 1 295 ? -10.693 10.862 8.754 1.00 97.56 295 ALA A O 1
ATOM 2321 N N . GLY A 1 296 ? -10.060 9.663 6.953 1.00 97.12 296 GLY A N 1
ATOM 2322 C CA . GLY A 1 296 ? -8.912 10.469 6.553 1.00 97.12 296 GLY A CA 1
ATOM 2323 C C . GLY A 1 296 ? -9.089 10.975 5.126 1.00 97.12 296 GLY A C 1
ATOM 2324 O O . GLY A 1 296 ? -9.648 10.277 4.285 1.00 97.12 296 GLY A O 1
ATOM 2325 N N . GLN A 1 297 ? -8.627 12.192 4.851 1.00 96.75 297 GLN A N 1
ATOM 2326 C CA . GLN A 1 297 ? -8.538 12.738 3.498 1.00 96.75 297 GLN A CA 1
ATOM 2327 C C . GLN A 1 297 ? -7.070 13.016 3.192 1.00 96.75 297 GLN A C 1
ATOM 2329 O O . GLN A 1 297 ? -6.406 13.754 3.920 1.00 96.75 297 GLN A O 1
ATOM 2334 N N . PHE A 1 298 ? -6.570 12.400 2.128 1.00 96.00 298 PHE A N 1
ATOM 2335 C CA . PHE A 1 298 ? -5.164 12.422 1.753 1.00 96.00 298 PHE A CA 1
ATOM 2336 C C . PHE A 1 298 ? -4.984 13.062 0.386 1.00 96.00 298 PHE A C 1
ATOM 2338 O O . PHE A 1 298 ? -5.853 12.963 -0.477 1.00 96.00 298 PHE A O 1
ATOM 2345 N N . PHE A 1 299 ? -3.846 13.715 0.196 1.00 93.12 299 PHE A N 1
ATOM 2346 C CA . PHE A 1 299 ? -3.517 14.469 -1.006 1.00 93.12 299 PHE A CA 1
ATOM 2347 C C . PHE A 1 299 ? -2.267 13.831 -1.613 1.00 93.12 299 PHE A C 1
ATOM 2349 O O . PHE A 1 299 ? -1.187 14.001 -1.039 1.00 93.12 299 PHE A O 1
ATOM 2356 N N . PRO A 1 300 ? -2.400 13.050 -2.699 1.00 91.81 300 PRO A N 1
ATOM 2357 C CA . PRO A 1 300 ? -1.247 12.481 -3.382 1.00 91.81 300 PRO A CA 1
ATOM 2358 C C . PRO A 1 300 ? -0.279 13.562 -3.849 1.00 91.81 300 PRO A C 1
ATOM 2360 O O . PRO A 1 300 ? -0.701 14.655 -4.240 1.00 91.81 300 PRO A O 1
ATOM 2363 N N . ARG A 1 301 ? 1.021 13.260 -3.828 1.00 85.75 301 ARG A N 1
ATOM 2364 C CA . ARG A 1 301 ? 2.055 14.149 -4.361 1.00 85.75 301 ARG A CA 1
ATOM 2365 C C . ARG A 1 301 ? 1.963 14.144 -5.888 1.00 85.75 301 ARG A C 1
ATOM 2367 O O . ARG A 1 301 ? 2.593 13.341 -6.569 1.00 85.75 301 ARG A O 1
ATOM 2374 N N . ASN A 1 302 ? 1.127 15.028 -6.424 1.00 73.00 302 ASN A N 1
ATOM 2375 C CA . ASN A 1 302 ? 0.950 15.171 -7.861 1.00 73.00 302 ASN A CA 1
ATOM 2376 C C . ASN A 1 302 ? 2.164 15.846 -8.519 1.00 73.00 302 ASN A C 1
ATOM 2378 O O . ASN A 1 302 ? 2.904 16.611 -7.903 1.00 73.00 302 ASN A O 1
ATOM 2382 N N . SER A 1 303 ? 2.366 15.573 -9.808 1.00 56.72 303 SER A N 1
ATOM 2383 C CA . SER A 1 303 ? 3.450 16.172 -10.598 1.00 56.72 303 SER A CA 1
ATOM 2384 C C . SER A 1 303 ? 3.340 17.698 -10.741 1.00 56.72 303 SER A C 1
ATOM 2386 O O . SER A 1 303 ? 4.331 18.337 -11.081 1.00 56.72 303 SER A O 1
ATOM 2388 N N . LEU A 1 304 ? 2.169 18.280 -10.448 1.00 48.62 304 LEU A N 1
ATOM 2389 C CA . LEU A 1 304 ? 1.905 19.723 -10.482 1.00 48.62 304 LEU A CA 1
ATOM 2390 C C . LEU A 1 304 ? 2.233 20.463 -9.177 1.00 48.62 304 LEU A C 1
ATOM 2392 O O . LEU A 1 304 ? 2.226 21.688 -9.181 1.00 48.62 304 LEU A O 1
ATOM 2396 N N . SER A 1 305 ? 2.515 19.772 -8.065 1.00 46.59 305 SER A N 1
ATOM 2397 C CA . SER A 1 305 ? 2.957 20.426 -6.822 1.00 46.59 305 SER A CA 1
ATOM 2398 C C . SER A 1 305 ? 4.461 20.744 -6.817 1.00 46.59 305 SER A C 1
ATOM 2400 O O . SER A 1 305 ? 5.035 20.917 -5.738 1.00 46.59 305 SER A O 1
ATOM 2402 N N . ARG A 1 306 ? 5.111 20.726 -7.986 1.00 44.75 306 ARG A N 1
ATOM 2403 C CA . ARG A 1 306 ? 6.507 21.128 -8.188 1.00 44.75 306 ARG A CA 1
ATOM 2404 C C . ARG A 1 306 ? 6.586 22.531 -8.763 1.00 44.75 306 ARG A C 1
ATOM 2406 O O . ARG A 1 306 ? 5.759 22.843 -9.645 1.00 44.75 306 ARG A O 1
#

Nearest PDB structures (foldseek):
  4b9w-assembly1_A  TM=1.753E-01  e=2.218E+00  Mus musculus
  4b9x-assembly1_A  TM=1.989E-01  e=7.056E+00  Mus musculus
  3qdh-assembly1_A  TM=1.704E-01  e=4.986E+00  Actinomyces naeslundii
  5w0p-assembly1_A  TM=1.445E-01  e=4.441E+00  Enterobacteria phage RB55
  5w0p-assembly3_C  TM=1.567E-01  e=5.598E+00  Enterobacteria phage RB55

InterPro domains:
  IPR012902 Prokaryotic N-terminal methylation site [PF07963] (14-38)
  IPR012902 Prokaryotic N-terminal methylation site [PS00409] (17-37)
  IPR012902 Prokaryotic N-terminal methylation site [TIGR02532] (17-39)

Mean predicted aligned error: 7.63 Å

Sequence (306 aa):
MQSKFILWKLFIQNSSKGLTLIELIVSLIIGGILLSLTLSLLVSNRKLYVEDLARTEVNQNLRATLDIIGTDLKQAGERISEENFPVIEVNNSSDLTIRLNLSLPILRTCQNVSAGTTTANNIPVTCSNTNDDVQQWQTYRCSLDGETGCQGNTQERVRAFIHDGNGNGEYFTYASEDTTNLSINRLNDGTPWQRNYSANSTVYILEEHRYQLVDHKMKLIIDGSKTLNIVNSIDSFDVKVSLPTISVETGTFPYTHTDGNTYRWWRLQSVKVNIKAINPSPGAAKVSQDKLNIAGQFFPRNSLSR

pLDDT: mean 89.32, std 11.48, range [44.75, 98.38]

Secondary structure (DSSP, 8-state):
-----------------PPPHHHHHHHHHHHHHHHHHHHHHHHHHHHHHHHHHHHHHHHHHHHHHHHHHHHHHHHTTTT---TTS--EEEETTTEEEEEEE--SSPEE-SSPBPTT-SSTTEEE--SS--HHHHHHHHHHHHTTTSSSS----STT-EEEEEE-SSS-EEEEEEEEEETTTTEEEE---SPPPSS-B-TT-EEEEEEEEEEEEETTEEEEEETTTEEEEEEE-EEEEEEEEE-SS-EESSEEESEE-TTS-EE-GGG--EEEEEEEEPPPPBTBPPPPGGGSEEEEEE----TT--

Radius of gyration: 31.94 Å; Cα contacts (8 Å, |Δi|>4): 591; chains: 1; bounding box: 57×40×109 Å